Protein AF-A0A371ID29-F1 (afdb_monomer)

Mean predicted aligned error: 19.41 Å

pLDDT: mean 71.26, std 24.26, range [24.53, 97.5]

InterPro domains:
  IPR005162 Retrotransposon-derived protein PEG10, N-terminal capsid-like domain [PF03732] (1-45)
  IPR005162 Retrotransposon-der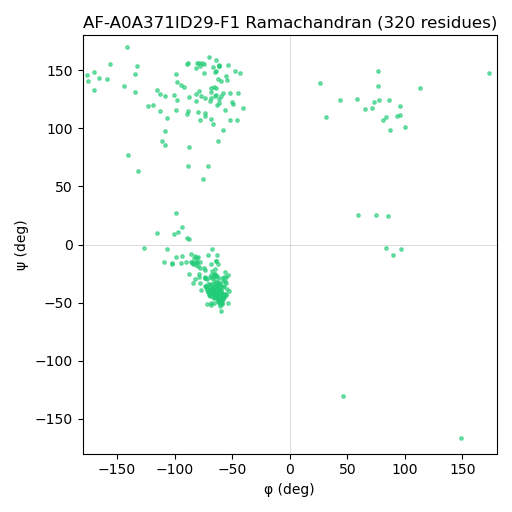ived protein PEG10, N-terminal capsid-like domain [PF03732] (196-287)

Solvent-accessible surface area (backbone atoms only — not comparable to full-atom values): 20451 Å² total; per-residue (Å²): 117,80,73,68,59,59,69,75,77,52,68,81,88,52,51,67,64,53,47,60,62,58,76,68,71,68,85,54,95,90,61,50,75,65,57,51,49,51,52,51,51,54,55,56,54,73,73,54,92,68,90,80,80,78,88,66,70,67,59,55,56,51,51,52,52,52,51,55,52,55,53,53,60,53,58,67,69,68,74,76,80,77,90,86,83,85,87,84,82,90,82,84,86,84,85,85,85,83,81,90,80,88,82,89,80,91,86,91,80,90,80,80,88,71,85,80,79,86,68,50,75,67,58,71,66,43,74,77,77,71,66,75,71,72,29,66,48,77,73,85,63,59,95,89,55,83,86,76,84,57,70,92,54,52,81,70,43,53,80,40,46,69,52,92,87,61,53,67,68,58,50,54,52,55,37,48,58,48,50,62,76,70,61,59,91,93,60,59,67,50,61,52,44,59,69,48,48,69,68,23,36,31,66,62,36,32,54,52,55,76,67,36,91,59,75,30,71,45,45,66,56,45,52,49,55,49,42,53,70,74,56,32,70,67,56,51,51,50,51,45,51,49,54,67,64,40,61,54,55,94,90,56,50,66,30,61,42,51,52,53,51,52,53,57,50,64,76,42,83,81,56,84,69,53,66,57,56,52,54,48,27,51,59,74,18,42,48,74,67,61,43,52,52,48,20,60,75,59,75,42,65,50,87,80,47,55,51,68,58,41,51,53,50,52,51,53,52,25,64,71,66,110

Nearest PDB structures (foldseek):
  6s7x-assembly1_B  TM=4.852E-01  e=3.471E-02  Drosophila melanogaster
  6taq-assembly1_A  TM=7.004E-01  e=1.349E-01  Drosophila melanogaster
  6tap-assembly1_C  TM=6.971E-01  e=4.760E-01  Drosophila melanogaster
  8gdv-assembly1_F  TM=4.010E-01  e=7.364E-01  Human immunodeficiency virus 1
  4u0b-assembly1_F  TM=3.887E-01  e=9.384E-01  Human immunodeficiency virus type 1 (NEW YORK-5 ISOLATE)

Radius of gyration: 32.18 Å; Cα contacts (8 Å, |Δi|>4): 182; chains: 1; bounding box: 88×74×73 Å

Foldseek 3Di:
DVVVPVVPPDDPVCCVVVCVVLVPDDDDVPDDPVNSVVVSVVVVVVVDPDDDDDDDVVVVVVVVVVVVVVVVVVVVVVPPDDDDDDDDDDDDDDDDDDDDDDDDDDDDDDDDDDPDPPQDPVNVVPPPPPQLPQQEDADDDDPVDDDDDDPVLLVQQAEDALDLPDQLVVNVVSRLVSLVVSDDPPDDSFNSCSVNVLSNYHHPLNVVNSPDNHHDHTSVVVSVVSCCRSVNVVNLVVLLVCLQQAAADVPRDLLNSLVVNVVSCVSCVPNPQDLLSSLVSSLVRYDPVVNVVLCVLVVHHLNVDDSVVSVVSSVVVSVVRD

Secondary structure (DSSP, 8-state):
-HHHHHTTTS-TTSHHHHHHHHTT-PPPTT--HHHHHHHHHHHHHHT--S------HHHHHHHHHHHHHHHHHHHHHSSS----------------------------------------HHHHHS-----PPPSBPPPPPPTT------HHHHTTS--B---TT--HHHHHHHHHHHHHHT--TT--HHHHHHHHHHHHB-HHHHHHHHT--S-B-SHHHHHHHHHHHHS-HHHHHHHHHHHHT--PPTT--HHHHHHHHHHHHHT-TT----HHHHHHHHHHHS-HHHHHHHHHHHTS-GGGS-HHHHHHHHHHHHHHT-

Organism: Mucuna pruriens (NCBI:txid157652)

Sequence (322 aa):
MKRMFLEKFFPAFRIATIKKEICGIRQHSGETLHEYWERFNKLCAISSTDPLYAFDPEIELTLRRLQKIRNATINTSSSIDSVIDSNQFYIDNFVSSSNIFASSSNIFAEPGQMENNDRTLKELATLDVVYQPWCIQYPQLEPAQTYELKSGLIHLLPKFHGLAREDPHKHLKEFHVVCSTMRPQGISEDYIKMKAFPFSLDGAAKDWLYLQPVLFNTWGDMKRTFLEKFFPASRTASIRKEICGIRQHTGETLHEYWERFNKLCATCPHHQISEQLLIQYFYEGLSLMDRSMIDAASGGALMDKTAAAARHLISNMASNTQ

Structure (mmCIF, N/CA/C/O backbone):
data_AF-A0A371ID29-F1
#
_entry.id   AF-A0A371ID29-F1
#
loop_
_atom_site.group_PDB
_atom_site.id
_atom_site.type_symbol
_atom_site.label_atom_id
_atom_site.label_alt_id
_atom_site.label_comp_id
_atom_site.label_asym_id
_atom_site.label_entity_id
_atom_site.label_seq_id
_atom_site.pdbx_PDB_ins_code
_atom_site.Cartn_x
_atom_site.Cartn_y
_atom_site.Cartn_z
_atom_site.occupancy
_atom_site.B_iso_or_equiv
_atom_site.auth_seq_id
_atom_site.auth_comp_id
_atom_site.auth_asym_id
_atom_site.auth_atom_id
_atom_site.pdbx_PDB_model_num
ATOM 1 N N . MET A 1 1 ? -19.791 2.665 -14.297 1.00 39.09 1 MET A N 1
ATOM 2 C CA . MET A 1 1 ? -20.457 2.629 -15.620 1.00 39.09 1 MET A CA 1
ATOM 3 C C . MET A 1 1 ? -19.481 2.613 -16.809 1.00 39.09 1 MET A C 1
ATOM 5 O O . MET A 1 1 ? -19.652 1.772 -17.674 1.00 39.09 1 MET A O 1
ATOM 9 N N . LYS A 1 2 ? -18.405 3.426 -16.836 1.00 38.88 2 LYS A N 1
ATOM 10 C CA . LYS A 1 2 ? -17.415 3.461 -17.948 1.00 38.88 2 LYS A CA 1
ATOM 11 C C . LYS A 1 2 ? -16.598 2.170 -18.196 1.00 38.88 2 LYS A C 1
ATOM 13 O O . LYS A 1 2 ? -16.176 1.944 -19.320 1.00 38.88 2 LYS A O 1
ATOM 18 N N . ARG A 1 3 ? -16.372 1.320 -17.182 1.00 38.88 3 ARG A N 1
ATOM 19 C CA . ARG A 1 3 ? -15.552 0.089 -17.312 1.00 38.88 3 ARG A CA 1
ATOM 20 C C . ARG A 1 3 ? -16.304 -1.069 -17.989 1.00 38.88 3 ARG A C 1
ATOM 22 O O . ARG A 1 3 ? -15.703 -1.814 -18.742 1.00 38.88 3 ARG A O 1
ATOM 29 N N . MET A 1 4 ? -17.621 -1.156 -17.781 1.00 43.03 4 MET A N 1
ATOM 30 C CA . MET A 1 4 ? -18.454 -2.254 -18.299 1.00 43.03 4 MET A CA 1
ATOM 31 C C . MET A 1 4 ? -18.827 -2.100 -19.781 1.00 43.03 4 MET A C 1
ATOM 33 O O . MET A 1 4 ? -19.223 -3.073 -20.409 1.00 43.03 4 MET A O 1
ATOM 37 N N . PHE A 1 5 ? -18.717 -0.893 -20.346 1.00 45.97 5 PHE A N 1
ATOM 38 C CA . PHE A 1 5 ? -19.135 -0.625 -21.727 1.00 45.97 5 PHE A CA 1
ATOM 39 C C . PHE A 1 5 ? -18.047 -0.982 -22.752 1.00 45.97 5 PHE A C 1
ATOM 41 O O . PHE A 1 5 ? -18.350 -1.438 -23.844 1.00 45.97 5 PHE A O 1
ATOM 48 N N . LEU A 1 6 ? -16.770 -0.829 -22.393 1.00 43.69 6 LEU A N 1
ATOM 49 C CA . LEU A 1 6 ? -15.653 -1.068 -23.316 1.00 43.69 6 LEU A CA 1
ATOM 50 C C . LEU A 1 6 ? -15.328 -2.557 -23.501 1.00 43.69 6 LEU A C 1
ATOM 52 O O . LEU A 1 6 ? -14.852 -2.947 -24.560 1.00 43.69 6 LEU A O 1
ATOM 56 N N . GLU A 1 7 ? -15.607 -3.390 -22.498 1.00 45.06 7 GLU A N 1
ATOM 57 C CA . GLU A 1 7 ? -15.327 -4.833 -22.549 1.00 45.06 7 GLU A CA 1
ATOM 58 C C . GLU A 1 7 ? -16.399 -5.627 -23.309 1.00 45.06 7 GLU A C 1
ATOM 60 O O . GLU A 1 7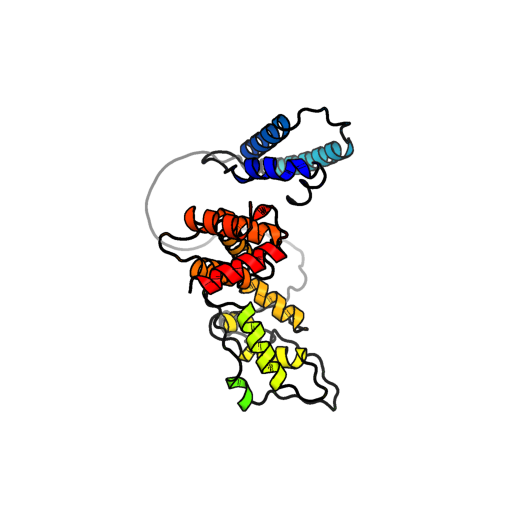 ? -16.140 -6.748 -23.732 1.00 45.06 7 GLU A O 1
ATOM 65 N N . LYS A 1 8 ? -17.591 -5.049 -23.523 1.00 45.78 8 LYS A N 1
ATOM 66 C CA . LYS A 1 8 ? -18.728 -5.751 -24.139 1.00 45.78 8 LYS A CA 1
ATOM 67 C C . LYS A 1 8 ? -18.784 -5.640 -25.671 1.00 45.78 8 LYS A C 1
ATOM 69 O O . LYS A 1 8 ? -19.508 -6.407 -26.291 1.00 45.78 8 LYS A O 1
ATOM 74 N N . PHE A 1 9 ? -18.036 -4.711 -26.276 1.00 45.16 9 PHE A N 1
ATOM 75 C CA . PHE A 1 9 ? -18.194 -4.349 -27.695 1.00 45.16 9 PHE A CA 1
ATOM 76 C C . PHE A 1 9 ? -16.913 -4.422 -28.548 1.00 45.16 9 PHE A C 1
ATOM 78 O O . PHE A 1 9 ? -16.998 -4.216 -29.755 1.00 45.16 9 PHE A O 1
ATOM 85 N N . PHE A 1 10 ? -15.740 -4.744 -27.981 1.00 44.12 10 PHE A N 1
ATOM 86 C CA . PHE A 1 10 ? -14.480 -4.794 -28.741 1.00 44.12 10 PHE A CA 1
ATOM 87 C C . PHE A 1 10 ? -13.650 -6.059 -28.440 1.00 44.12 10 PHE A C 1
ATOM 89 O O . PHE A 1 10 ? -13.402 -6.354 -27.270 1.00 44.12 10 PHE A O 1
ATOM 96 N N . PRO A 1 11 ? -13.160 -6.794 -29.460 1.00 42.88 11 PRO A N 1
ATOM 97 C CA . PRO A 1 11 ? -12.258 -7.931 -29.266 1.00 42.88 11 PRO A CA 1
ATOM 98 C C . PRO A 1 11 ? -10.918 -7.532 -28.622 1.00 42.88 11 PRO A C 1
ATOM 100 O O . PRO A 1 11 ? -10.326 -6.500 -28.955 1.00 42.88 11 PRO A O 1
ATOM 103 N N . ALA A 1 12 ? -10.406 -8.396 -27.737 1.00 47.66 12 ALA A N 1
ATOM 104 C CA . ALA A 1 12 ? -9.288 -8.137 -26.820 1.00 47.66 12 ALA A CA 1
ATOM 105 C C . ALA A 1 12 ? -7.989 -7.620 -27.473 1.00 47.66 12 ALA A C 1
ATOM 107 O O . ALA A 1 12 ? -7.230 -6.890 -26.836 1.00 47.66 12 ALA A O 1
ATOM 108 N N . PHE A 1 13 ? -7.744 -7.936 -28.747 1.00 40.62 13 PHE A N 1
ATOM 109 C CA . PHE A 1 13 ? -6.490 -7.607 -29.430 1.00 40.62 13 PHE A CA 1
ATOM 110 C C . PHE A 1 13 ? -6.377 -6.139 -29.888 1.00 40.62 13 PHE A C 1
ATOM 112 O O . PHE A 1 13 ? -5.277 -5.670 -30.161 1.00 40.62 13 PHE A O 1
ATOM 119 N N . ARG A 1 14 ? -7.478 -5.367 -29.929 1.00 44.34 14 ARG A N 1
ATOM 120 C CA . ARG A 1 14 ? -7.441 -3.932 -30.306 1.00 44.34 14 ARG A CA 1
ATOM 121 C C . ARG A 1 14 ? -7.628 -2.953 -29.147 1.00 44.34 14 ARG A C 1
ATOM 123 O O . ARG A 1 14 ? -7.475 -1.746 -29.326 1.00 44.34 14 ARG A O 1
ATOM 130 N N . ILE A 1 15 ? -7.880 -3.456 -27.939 1.00 49.53 15 ILE A N 1
ATOM 131 C CA . ILE A 1 15 ? -8.129 -2.626 -26.753 1.00 49.53 15 ILE A CA 1
ATOM 132 C C . ILE A 1 15 ? -6.881 -1.817 -26.354 1.00 49.53 15 ILE A C 1
ATOM 134 O O . ILE A 1 15 ? -7.021 -0.704 -25.855 1.00 49.53 15 ILE A O 1
ATOM 138 N N . ALA A 1 16 ? -5.667 -2.326 -26.588 1.00 48.22 16 ALA A N 1
ATOM 139 C CA . ALA A 1 16 ? -4.426 -1.637 -26.217 1.00 48.22 16 ALA A CA 1
ATOM 140 C C . ALA A 1 16 ? -4.160 -0.380 -27.069 1.00 48.22 16 ALA A C 1
ATOM 142 O O . ALA A 1 16 ? -3.842 0.678 -26.525 1.00 48.22 16 ALA A O 1
ATOM 143 N N . THR A 1 17 ? -4.364 -0.469 -28.387 1.00 44.84 17 THR A N 1
ATOM 144 C CA . THR A 1 17 ? -4.178 0.655 -29.320 1.00 44.84 17 THR A CA 1
ATOM 145 C C . THR A 1 17 ? -5.263 1.715 -29.128 1.00 44.84 17 THR A C 1
ATOM 147 O O . THR A 1 17 ? -4.953 2.895 -28.987 1.00 44.84 17 THR A O 1
ATOM 150 N N . ILE A 1 18 ? -6.522 1.285 -28.982 1.00 48.94 18 ILE A N 1
ATOM 151 C CA . ILE A 1 18 ? -7.666 2.179 -28.748 1.00 48.94 18 ILE A CA 1
ATOM 152 C C . ILE A 1 18 ? -7.561 2.865 -27.372 1.00 48.94 18 ILE A C 1
ATOM 154 O O . ILE A 1 18 ? -7.850 4.054 -27.248 1.00 48.94 18 ILE A O 1
ATOM 158 N N . LYS A 1 19 ? -7.068 2.176 -26.328 1.00 50.78 19 LYS A N 1
ATOM 159 C CA . LYS A 1 19 ? -6.810 2.796 -25.013 1.00 50.78 19 LYS A CA 1
ATOM 160 C C . LYS A 1 19 ? -5.730 3.874 -25.073 1.00 50.78 19 LYS A C 1
ATOM 162 O O . LYS A 1 19 ? -5.851 4.854 -24.344 1.00 50.78 19 LYS A O 1
ATOM 167 N N . LYS A 1 20 ? -4.700 3.723 -25.913 1.00 51.53 20 LYS A N 1
ATOM 168 C CA . LYS A 1 20 ? -3.623 4.716 -26.048 1.00 51.53 20 LYS A CA 1
ATOM 169 C C . LYS A 1 20 ? -4.119 6.014 -26.695 1.00 51.53 20 LYS A C 1
ATOM 171 O O . LYS A 1 20 ? -3.742 7.086 -26.232 1.00 51.53 20 LYS A O 1
ATOM 176 N N . GLU A 1 21 ? -5.007 5.926 -27.686 1.00 48.22 21 GLU A N 1
ATOM 177 C CA . GLU A 1 21 ? -5.612 7.102 -28.334 1.00 48.22 21 GLU A CA 1
ATOM 178 C C . GLU A 1 21 ? -6.711 7.752 -27.477 1.00 48.22 21 GLU A C 1
ATOM 180 O O . GLU A 1 21 ? -6.760 8.974 -27.350 1.00 48.22 21 GLU A O 1
ATOM 185 N N . ILE A 1 22 ? -7.539 6.954 -26.792 1.00 51.47 22 ILE A N 1
ATOM 186 C CA . ILE A 1 22 ? -8.620 7.458 -25.928 1.00 51.47 22 ILE A CA 1
ATOM 187 C C . ILE A 1 22 ? -8.094 8.080 -24.623 1.00 51.47 22 ILE A C 1
ATOM 189 O O . ILE A 1 22 ? -8.644 9.072 -24.143 1.00 51.47 22 ILE A O 1
ATOM 193 N N . CYS A 1 23 ? -7.023 7.539 -24.032 1.00 48.91 23 CYS A N 1
ATOM 194 C CA . CYS A 1 23 ? -6.493 8.023 -22.750 1.00 48.91 23 CYS A CA 1
ATOM 195 C C . CYS A 1 23 ? -5.805 9.404 -22.851 1.00 48.91 23 CYS A C 1
ATOM 197 O O . CYS A 1 23 ? -5.485 10.004 -21.821 1.00 48.91 23 CYS A O 1
ATOM 199 N N . GLY A 1 24 ? -5.590 9.918 -24.068 1.00 51.50 24 GLY A N 1
ATOM 200 C CA . GLY A 1 24 ? -5.012 11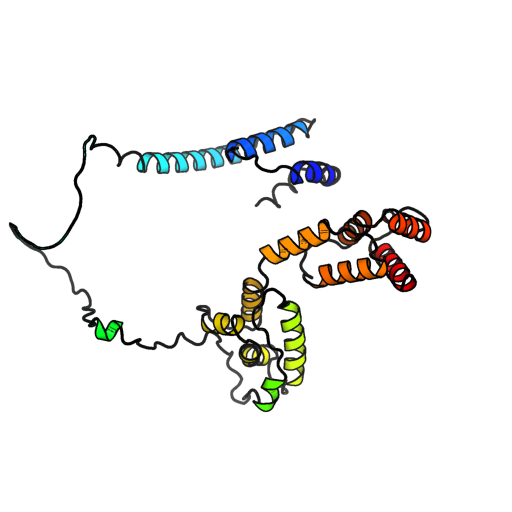.238 -24.332 1.00 51.50 24 GLY A CA 1
ATOM 201 C C . GLY A 1 24 ? -6.026 12.373 -24.515 1.00 51.50 24 GLY A C 1
ATOM 202 O O . GLY A 1 24 ? -5.622 13.536 -24.543 1.00 51.50 24 GLY A O 1
ATOM 203 N N . ILE A 1 25 ? -7.326 12.077 -24.624 1.00 55.50 25 ILE A N 1
ATOM 204 C CA . ILE A 1 25 ? -8.337 13.092 -24.940 1.00 55.50 25 ILE A CA 1
ATOM 205 C C . ILE A 1 25 ? -8.637 13.914 -23.681 1.00 55.50 25 ILE A C 1
ATOM 207 O O . ILE A 1 25 ? -9.271 13.445 -22.736 1.00 55.50 25 ILE A O 1
ATOM 211 N N . ARG A 1 26 ? -8.161 15.161 -23.662 1.00 57.34 26 ARG A N 1
ATOM 212 C CA . ARG A 1 26 ? -8.547 16.166 -22.665 1.00 57.34 26 ARG A CA 1
ATOM 213 C C . ARG A 1 26 ? -9.632 17.057 -23.253 1.00 57.34 26 ARG A C 1
ATOM 215 O O . ARG A 1 26 ? -9.544 17.445 -24.416 1.00 57.34 26 ARG A O 1
ATOM 222 N N . GLN A 1 27 ? -10.624 17.399 -22.437 1.00 49.69 27 GLN A N 1
ATOM 223 C CA . GLN A 1 27 ? -11.585 18.446 -22.771 1.00 49.69 27 GLN A CA 1
ATOM 224 C C . GLN A 1 27 ? -10.820 19.757 -22.988 1.00 49.69 27 GLN A C 1
ATOM 226 O O . GLN A 1 27 ? -9.991 20.132 -22.151 1.00 49.69 27 GLN A O 1
ATOM 231 N N . HIS A 1 28 ? -11.040 20.417 -24.123 1.00 67.75 28 HIS A N 1
ATOM 232 C CA . HIS A 1 28 ? -10.387 21.700 -24.388 1.00 67.75 28 HIS A CA 1
ATOM 233 C C . HIS A 1 28 ? -11.089 22.826 -23.620 1.00 67.75 28 HIS A C 1
ATOM 235 O O . HIS A 1 28 ? -12.276 22.731 -23.304 1.00 67.75 28 HIS A O 1
ATOM 241 N N . SER A 1 29 ? -10.364 23.902 -23.298 1.00 37.47 29 SER A N 1
ATOM 242 C CA . SER A 1 29 ? -10.966 25.051 -22.617 1.00 37.47 29 SER A CA 1
ATOM 243 C C . SER A 1 29 ? -12.030 25.688 -23.514 1.00 37.47 29 SER A C 1
ATOM 245 O O . SER A 1 29 ? -11.706 26.138 -24.611 1.00 37.47 29 SER A O 1
ATOM 247 N N . GLY A 1 30 ? -13.276 25.723 -23.042 1.00 55.97 30 GLY A N 1
ATOM 248 C CA . GLY A 1 30 ? -14.424 26.251 -23.786 1.00 55.97 30 GLY A CA 1
ATOM 249 C C . GLY A 1 30 ? -15.269 25.200 -24.515 1.00 55.97 30 GLY A C 1
ATOM 250 O O . GLY A 1 30 ? -16.304 25.557 -25.061 1.00 55.97 30 GLY A O 1
ATOM 251 N N . GLU A 1 31 ? -14.883 23.920 -24.500 1.00 67.81 31 GLU A N 1
ATOM 252 C CA . GLU A 1 31 ? -15.683 22.833 -25.082 1.00 67.81 31 GLU A CA 1
ATOM 253 C C . GLU A 1 31 ? -16.791 22.393 -24.115 1.00 67.81 31 GLU A C 1
ATOM 255 O O . GLU A 1 31 ? -16.529 22.092 -22.944 1.00 67.81 31 GLU A O 1
ATOM 260 N N . THR A 1 32 ? -18.033 22.310 -24.591 1.00 62.25 32 THR A N 1
ATOM 261 C CA . THR A 1 32 ? -19.146 21.790 -23.788 1.00 62.25 32 THR A CA 1
ATOM 262 C C . THR A 1 32 ? -19.062 20.266 -23.646 1.00 62.25 32 THR A C 1
ATOM 264 O O . THR A 1 32 ? -18.498 19.558 -24.480 1.00 62.25 32 THR A O 1
ATOM 267 N N . LEU A 1 33 ? -19.664 19.716 -22.586 1.00 49.00 33 LEU A N 1
ATOM 268 C CA . LEU A 1 33 ? -19.685 18.262 -22.350 1.00 49.00 33 LEU A CA 1
ATOM 269 C C . LEU A 1 33 ? -20.316 17.470 -23.506 1.00 49.00 33 LEU A C 1
ATOM 271 O O . LEU A 1 33 ? -19.923 16.332 -23.754 1.00 49.00 33 LEU A O 1
ATOM 275 N N . HIS A 1 34 ? -21.283 18.069 -24.203 1.00 55.41 34 HIS A N 1
ATOM 276 C CA . HIS A 1 34 ? -21.940 17.465 -25.357 1.00 55.41 34 HIS A CA 1
ATOM 277 C C . HIS A 1 34 ? -20.991 17.371 -26.561 1.00 55.41 34 HIS A C 1
ATOM 279 O O . HIS A 1 34 ? -20.891 16.318 -27.182 1.00 55.41 34 HIS A O 1
ATOM 285 N N . GLU A 1 35 ? -20.238 18.434 -26.847 1.00 56.66 35 GLU A N 1
ATOM 286 C CA . GLU A 1 35 ? -19.257 18.472 -27.941 1.00 56.66 35 GLU A CA 1
ATOM 287 C C . GLU A 1 35 ? -18.088 17.515 -27.696 1.00 56.66 35 GLU A C 1
ATOM 289 O O . GLU A 1 35 ? -17.693 16.776 -28.599 1.00 56.66 35 GLU A O 1
ATOM 294 N N . TYR A 1 36 ? -17.608 17.444 -26.450 1.00 62.19 36 TYR A N 1
ATOM 295 C CA . TYR A 1 36 ? -16.607 16.460 -26.041 1.00 62.19 36 TYR A CA 1
ATOM 296 C C . TYR A 1 36 ? -17.095 15.023 -26.286 1.00 62.19 36 TYR A C 1
ATOM 298 O O . TYR A 1 36 ? -16.348 14.178 -26.786 1.00 62.19 36 TYR A O 1
ATOM 306 N N . TRP A 1 37 ? -18.356 14.739 -25.947 1.00 59.75 37 TRP A N 1
ATOM 307 C CA . TRP A 1 37 ? -18.947 13.408 -26.090 1.00 59.75 37 TRP A CA 1
ATOM 308 C C . TRP A 1 37 ? -19.183 13.018 -27.555 1.00 59.75 37 TRP A C 1
ATOM 310 O O . TRP A 1 37 ? -18.865 11.897 -27.951 1.00 59.75 37 TRP A O 1
ATOM 320 N N . GLU A 1 38 ? -19.657 13.946 -28.383 1.00 66.19 38 GLU A N 1
ATOM 321 C CA . GLU A 1 38 ? -19.798 13.748 -29.831 1.00 66.19 38 GLU A CA 1
ATOM 322 C C . GLU A 1 38 ? -18.447 13.502 -30.510 1.00 66.19 38 GLU A C 1
ATOM 324 O O . GLU A 1 38 ? -18.288 12.567 -31.299 1.00 66.19 38 GLU A O 1
ATOM 329 N N . ARG A 1 39 ? -17.422 14.279 -30.145 1.00 71.50 39 ARG A N 1
ATOM 330 C CA . ARG A 1 39 ? -16.060 14.109 -30.665 1.00 71.50 39 ARG A CA 1
ATOM 331 C C . ARG A 1 39 ? -15.467 12.758 -30.276 1.00 71.50 39 ARG A C 1
ATOM 333 O O . ARG A 1 39 ? -14.855 12.090 -31.110 1.00 71.50 39 ARG A O 1
ATOM 340 N N . PHE A 1 40 ? -15.700 12.332 -29.039 1.00 64.69 40 PHE A N 1
ATOM 341 C CA . PHE A 1 40 ? -15.323 11.010 -28.559 1.00 64.69 40 PHE A CA 1
ATOM 342 C C . PHE A 1 40 ? -16.000 9.886 -29.367 1.00 64.69 40 PHE A C 1
ATOM 344 O O . PHE A 1 40 ? -15.317 8.969 -29.826 1.00 64.69 40 PHE A O 1
ATOM 351 N N . ASN A 1 41 ? -17.311 9.979 -29.615 1.00 61.88 41 ASN A N 1
ATOM 352 C CA . ASN A 1 41 ? -18.058 8.972 -30.382 1.00 61.88 41 ASN A CA 1
ATOM 353 C C . ASN A 1 41 ? -17.622 8.913 -31.849 1.00 61.88 41 ASN A C 1
ATOM 355 O O . ASN A 1 41 ? -17.470 7.829 -32.412 1.00 61.88 41 ASN A O 1
ATOM 359 N N . LYS A 1 42 ? -17.356 10.070 -32.462 1.00 65.69 42 LYS A N 1
ATOM 360 C CA . LYS A 1 42 ? -16.898 10.162 -33.851 1.00 65.69 42 LYS A CA 1
ATOM 361 C C . LYS A 1 42 ? -15.521 9.523 -34.048 1.00 65.69 42 LYS A C 1
ATOM 363 O O . LYS A 1 42 ? -15.309 8.824 -35.033 1.00 65.69 42 LYS A O 1
ATOM 368 N N . LEU A 1 43 ? -14.611 9.696 -33.087 1.00 59.34 43 LEU A N 1
ATOM 369 C CA . LEU A 1 43 ? -13.304 9.029 -33.087 1.00 59.34 43 LEU A CA 1
ATOM 370 C C . LEU A 1 43 ? -13.429 7.510 -32.906 1.00 59.34 43 LEU A C 1
ATOM 372 O O . LEU A 1 43 ? -12.739 6.754 -33.588 1.00 59.34 43 LEU A O 1
ATOM 376 N N . CYS A 1 44 ? -14.361 7.053 -32.064 1.00 56.53 44 CYS A N 1
ATOM 377 C CA . CYS A 1 44 ? -14.662 5.625 -31.934 1.00 56.53 44 CYS A CA 1
ATOM 378 C C . CYS A 1 44 ? -15.187 5.027 -33.253 1.00 56.53 44 CYS A C 1
ATOM 380 O O . CYS A 1 44 ? -14.748 3.944 -33.637 1.00 56.53 44 CYS A O 1
ATOM 382 N N . ALA A 1 45 ? -16.055 5.746 -33.975 1.00 53.94 45 ALA A N 1
ATOM 383 C CA . ALA A 1 45 ? -16.641 5.299 -35.242 1.00 53.94 45 ALA A CA 1
ATOM 384 C C . ALA A 1 45 ? -15.627 5.215 -36.402 1.00 53.94 45 ALA A C 1
ATOM 386 O O . ALA A 1 45 ? -15.715 4.312 -37.228 1.00 53.94 45 ALA A O 1
ATOM 387 N N . ILE A 1 46 ? -14.633 6.110 -36.452 1.00 52.00 46 ILE A N 1
ATOM 388 C CA . ILE A 1 46 ? -13.565 6.079 -37.473 1.00 52.00 46 ILE A CA 1
ATOM 389 C C . ILE A 1 46 ? -12.639 4.860 -37.280 1.00 52.00 46 ILE A C 1
ATOM 391 O O . ILE A 1 46 ? -12.060 4.363 -38.243 1.00 52.00 46 ILE A O 1
ATOM 395 N N . SER A 1 47 ? -12.525 4.338 -36.053 1.00 49.84 47 SER A N 1
ATOM 396 C CA . SER A 1 47 ? -11.669 3.183 -35.737 1.00 49.84 47 SER A CA 1
ATOM 397 C C . SER A 1 47 ? -12.270 1.815 -36.109 1.00 49.84 47 SER A C 1
ATOM 399 O O . SER A 1 47 ? -11.553 0.810 -36.081 1.00 49.84 47 SER A O 1
ATOM 401 N N . SER A 1 48 ? -13.560 1.759 -36.471 1.00 43.00 48 SER A N 1
ATOM 402 C CA . SER A 1 48 ? -14.261 0.530 -36.861 1.00 43.00 48 SER A CA 1
ATOM 403 C C . SER A 1 48 ? -14.621 0.532 -38.349 1.00 43.00 48 SER A C 1
ATOM 405 O O . SER A 1 48 ? -15.710 0.937 -38.747 1.00 43.00 48 SER A O 1
ATOM 407 N N . THR A 1 49 ? -13.724 0.038 -39.194 1.00 41.03 49 THR A N 1
ATOM 408 C CA . THR A 1 49 ? -14.091 -0.435 -40.535 1.00 41.03 49 THR A CA 1
ATOM 409 C C . THR A 1 49 ? -14.513 -1.902 -40.443 1.00 41.03 49 THR A C 1
ATOM 411 O O . THR A 1 49 ? -13.669 -2.778 -40.585 1.00 41.03 49 THR A O 1
ATOM 414 N N . ASP A 1 50 ? -15.778 -2.148 -40.090 1.00 35.25 50 ASP A N 1
ATOM 415 C CA . ASP A 1 50 ? -16.624 -3.237 -40.612 1.00 35.25 50 ASP A CA 1
ATOM 416 C C . ASP A 1 50 ? -18.052 -3.120 -40.032 1.00 35.25 50 ASP A C 1
ATOM 418 O O . ASP A 1 50 ? -18.222 -2.629 -38.910 1.00 35.25 50 ASP A O 1
ATOM 422 N N . PRO A 1 51 ? -19.099 -3.489 -40.798 1.00 41.84 51 PRO A N 1
ATOM 423 C CA . PRO A 1 51 ? -20.472 -3.076 -40.530 1.00 41.84 51 PRO A CA 1
ATOM 424 C C . PRO A 1 51 ? -21.052 -3.824 -39.324 1.00 41.84 51 PRO A C 1
ATOM 426 O O . PRO A 1 51 ? -21.276 -5.034 -39.363 1.00 41.84 51 PRO A O 1
ATOM 429 N N . LEU A 1 52 ? -21.308 -3.089 -38.238 1.00 36.66 52 LEU A N 1
ATOM 430 C CA . LEU A 1 52 ? -21.936 -3.630 -37.036 1.00 36.66 52 LEU A CA 1
ATOM 431 C C . LEU A 1 52 ? -23.403 -3.995 -37.311 1.00 36.66 52 LEU A C 1
ATOM 433 O O . LEU A 1 52 ? -24.198 -3.177 -37.773 1.00 36.66 52 LEU A O 1
ATOM 437 N N . TYR A 1 53 ? -23.737 -5.248 -37.008 1.00 37.00 53 TYR A N 1
ATOM 438 C CA . TYR A 1 53 ? -25.079 -5.817 -37.080 1.00 37.00 53 TYR A CA 1
ATOM 439 C C . TYR A 1 53 ? -26.086 -5.085 -36.169 1.00 37.00 53 TYR A C 1
ATOM 441 O O . TYR A 1 53 ? -25.772 -4.732 -35.036 1.00 37.00 53 TYR A O 1
ATOM 449 N N . ALA A 1 54 ? -27.296 -4.931 -36.723 1.00 35.31 54 ALA A N 1
ATOM 450 C CA . ALA A 1 54 ? -28.630 -4.695 -36.153 1.00 35.31 54 ALA A CA 1
ATOM 451 C C . ALA A 1 54 ? -28.778 -3.891 -34.840 1.00 35.31 54 ALA A C 1
ATOM 453 O O . ALA A 1 54 ? -28.544 -4.377 -33.738 1.00 35.31 54 ALA A O 1
ATOM 454 N N . PHE A 1 55 ? -29.320 -2.679 -35.005 1.00 44.56 55 PHE A N 1
ATOM 455 C CA . PHE A 1 55 ? -29.930 -1.823 -33.982 1.00 44.56 55 PHE A CA 1
ATOM 456 C C . PHE A 1 55 ? -30.887 -2.591 -33.047 1.00 44.56 55 PHE A C 1
ATOM 458 O O . PHE A 1 55 ? -31.803 -3.259 -33.524 1.00 44.56 55 PHE A O 1
ATOM 465 N N . ASP A 1 56 ? -30.722 -2.422 -31.730 1.00 44.19 56 ASP A N 1
ATOM 466 C CA . ASP A 1 56 ? -31.662 -2.887 -30.699 1.00 44.19 56 ASP A CA 1
ATOM 467 C C . ASP A 1 56 ? -32.728 -1.796 -30.418 1.00 44.19 56 ASP A C 1
ATOM 469 O O . ASP A 1 56 ? -32.387 -0.725 -29.896 1.00 44.19 56 ASP A O 1
ATOM 473 N N . PRO A 1 57 ? -34.014 -2.021 -30.759 1.00 46.88 57 PRO A N 1
ATOM 474 C CA . PRO A 1 57 ? -35.089 -1.041 -30.585 1.00 46.88 57 PRO A CA 1
ATOM 475 C C . PRO A 1 57 ? -35.393 -0.675 -29.122 1.00 46.88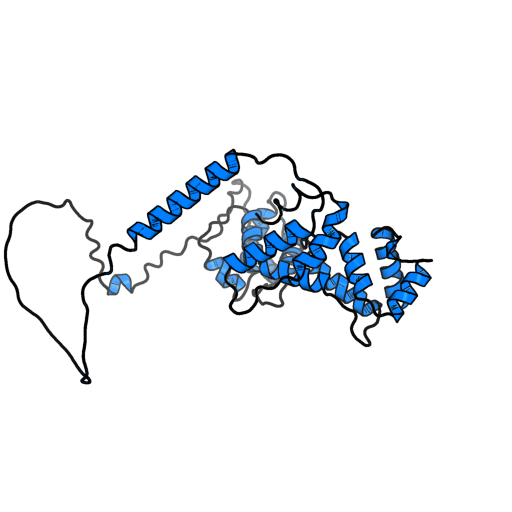 57 PRO A C 1
ATOM 477 O O . PRO A 1 57 ? -35.973 0.386 -28.867 1.00 46.88 57 PRO A O 1
ATOM 480 N N . GLU A 1 58 ? -35.021 -1.513 -28.146 1.00 41.94 58 GLU A N 1
ATOM 481 C CA . GLU A 1 58 ? -35.333 -1.257 -26.732 1.00 41.94 58 GLU A CA 1
ATOM 482 C C . GLU A 1 58 ? -34.495 -0.116 -26.139 1.00 41.94 58 GLU A C 1
ATOM 484 O O . GLU A 1 58 ? -34.961 0.634 -25.268 1.00 41.94 58 GLU A O 1
ATOM 489 N N . ILE A 1 59 ? -33.276 0.075 -26.651 1.00 55.69 59 ILE A N 1
ATOM 490 C CA . ILE A 1 59 ? -32.366 1.130 -26.193 1.00 55.69 59 ILE A CA 1
ATOM 491 C C . ILE A 1 59 ? -32.901 2.507 -26.612 1.00 55.69 59 ILE A C 1
ATOM 493 O O . ILE A 1 59 ? -32.934 3.428 -25.794 1.00 55.69 59 ILE A O 1
ATOM 497 N N . GLU A 1 60 ? -33.416 2.632 -27.838 1.00 48.47 60 GLU A N 1
ATOM 498 C CA . GLU A 1 60 ? -34.017 3.869 -28.361 1.00 48.47 60 GLU A CA 1
ATOM 499 C C . GLU A 1 60 ? -35.312 4.235 -27.617 1.00 48.47 60 GLU A C 1
ATOM 501 O O . GLU A 1 60 ? -35.523 5.392 -27.245 1.00 48.47 60 GLU A O 1
ATOM 506 N N . LEU A 1 61 ? -36.166 3.251 -27.310 1.00 48.47 61 LEU A N 1
ATOM 507 C CA . LEU A 1 61 ? -37.378 3.470 -26.510 1.00 48.47 61 LEU A CA 1
ATOM 508 C C . LEU A 1 61 ? -37.053 3.976 -25.100 1.00 48.47 61 LEU A C 1
ATOM 510 O O . LEU A 1 61 ? -37.736 4.864 -24.577 1.00 48.47 61 LEU A O 1
ATOM 514 N N . THR A 1 62 ? -35.992 3.446 -24.495 1.00 53.34 62 THR A N 1
ATOM 515 C CA . THR A 1 62 ? -35.530 3.868 -23.169 1.00 53.34 62 THR A CA 1
ATOM 516 C C . THR A 1 62 ? -34.963 5.288 -23.208 1.00 53.34 62 THR A C 1
ATOM 518 O O . THR A 1 62 ? -35.278 6.114 -22.348 1.00 53.34 62 THR A O 1
ATOM 521 N N . LEU A 1 63 ? -34.201 5.620 -24.251 1.00 47.50 63 LEU A N 1
ATOM 522 C CA . LEU A 1 63 ? -33.596 6.938 -24.429 1.00 47.50 63 LEU A CA 1
ATOM 523 C C . LEU A 1 63 ? -34.658 8.017 -24.702 1.00 47.50 63 LEU A C 1
ATOM 525 O O . LEU A 1 63 ? -34.620 9.088 -24.089 1.00 47.50 63 LEU A O 1
ATOM 529 N N . ARG A 1 64 ? -35.691 7.704 -25.497 1.00 49.25 64 ARG A N 1
ATOM 530 C CA . ARG A 1 64 ? -36.843 8.600 -25.699 1.00 49.25 64 ARG A CA 1
ATOM 531 C C . ARG A 1 64 ? -37.647 8.834 -24.427 1.00 49.25 64 ARG A C 1
ATOM 533 O O . ARG A 1 64 ? -38.081 9.962 -24.192 1.00 49.25 64 ARG A O 1
ATOM 540 N N . ARG A 1 65 ? -37.831 7.813 -23.580 1.00 52.94 65 ARG A N 1
ATOM 541 C CA . ARG A 1 65 ? -38.492 7.977 -22.270 1.00 52.94 65 ARG A CA 1
ATOM 542 C C . ARG A 1 65 ? -37.712 8.944 -21.377 1.00 52.94 65 ARG A C 1
ATOM 544 O O . ARG A 1 65 ? -38.312 9.847 -20.798 1.00 52.94 65 ARG A O 1
ATOM 551 N N . LEU A 1 66 ? -36.386 8.818 -21.336 1.00 52.53 66 LEU A N 1
ATOM 552 C CA . LEU A 1 66 ? -35.518 9.696 -20.544 1.00 52.53 66 LEU A CA 1
ATOM 553 C C . LEU A 1 66 ? -35.497 11.142 -21.068 1.00 52.53 66 LEU A C 1
ATOM 555 O O . LEU A 1 66 ? -35.542 12.083 -20.275 1.00 52.53 66 LEU A O 1
ATOM 559 N N . GLN A 1 67 ? -35.508 11.341 -22.388 1.00 50.97 67 GLN A N 1
ATOM 560 C CA . GLN A 1 67 ? -35.597 12.678 -22.989 1.00 50.97 67 GLN A CA 1
ATOM 561 C C . GLN A 1 67 ? -36.948 13.355 -22.712 1.00 50.97 67 GLN A C 1
ATOM 563 O O . GLN A 1 67 ? -36.990 14.555 -22.439 1.00 50.97 67 GLN A O 1
ATOM 568 N N . LYS A 1 68 ? -38.049 12.591 -22.714 1.00 54.78 68 LYS A N 1
ATOM 569 C CA . LYS A 1 68 ? -39.390 13.115 -22.407 1.00 54.78 68 LYS A CA 1
ATOM 570 C C . LYS A 1 68 ? -39.505 13.590 -20.955 1.00 54.78 68 LYS A C 1
ATOM 572 O O . LYS A 1 68 ? -40.085 14.643 -20.712 1.00 54.78 68 LYS A O 1
ATOM 577 N N . ILE A 1 69 ? -38.903 12.855 -20.015 1.00 52.28 69 ILE A N 1
ATOM 578 C CA . ILE A 1 69 ? -38.839 13.238 -18.594 1.00 52.28 69 ILE A CA 1
ATOM 579 C C . ILE A 1 69 ? -38.021 14.524 -18.426 1.00 52.28 69 ILE A C 1
ATOM 581 O O . ILE A 1 69 ? -38.475 15.455 -17.767 1.00 52.28 69 ILE A O 1
ATOM 585 N N . ARG A 1 70 ? -36.859 14.622 -19.087 1.00 49.88 70 ARG A N 1
ATOM 586 C CA . ARG A 1 70 ? -35.994 15.809 -19.007 1.00 49.88 70 ARG A CA 1
ATOM 587 C C . ARG A 1 70 ? -36.678 17.076 -19.527 1.00 49.88 70 ARG A C 1
ATOM 589 O O . ARG A 1 70 ? -36.562 18.127 -18.908 1.00 49.88 70 ARG A O 1
ATOM 596 N N . ASN A 1 71 ? -37.403 16.978 -20.640 1.00 51.62 71 ASN A N 1
ATOM 597 C CA . ASN A 1 71 ? -38.077 18.133 -21.236 1.00 51.62 71 ASN A CA 1
ATOM 598 C C . ASN A 1 71 ? -39.311 18.569 -20.425 1.00 51.62 71 ASN A C 1
ATOM 600 O O . ASN A 1 71 ? -39.619 19.756 -20.384 1.00 51.62 71 ASN A O 1
ATOM 604 N N . ALA A 1 72 ? -39.977 17.641 -19.727 1.00 52.00 72 ALA A N 1
ATOM 605 C CA . ALA A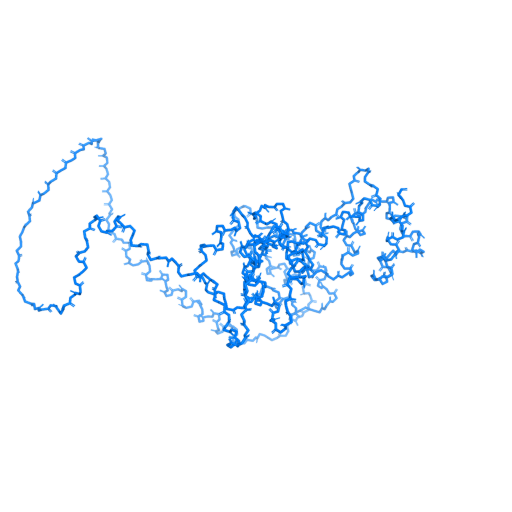 1 72 ? -41.062 17.980 -18.808 1.00 52.00 72 ALA A CA 1
ATOM 606 C C . ALA A 1 72 ? -40.557 18.782 -17.597 1.00 52.00 72 ALA A C 1
ATOM 608 O O . ALA A 1 72 ? -41.185 19.767 -17.234 1.00 52.00 72 ALA A O 1
ATOM 609 N N . THR A 1 73 ? -39.401 18.428 -17.021 1.00 47.78 73 THR A N 1
ATOM 610 C CA . THR A 1 73 ? -38.806 19.160 -15.885 1.00 47.78 73 THR A CA 1
ATOM 611 C C . THR A 1 73 ? -38.345 20.573 -16.261 1.00 47.78 73 THR A C 1
ATOM 613 O O . THR A 1 73 ? -38.452 21.483 -15.445 1.00 47.78 73 THR A O 1
ATOM 616 N N . ILE A 1 74 ? -37.869 20.774 -17.495 1.00 46.00 74 ILE A N 1
ATOM 617 C CA . ILE A 1 74 ? -37.400 22.083 -17.984 1.00 46.00 74 ILE A CA 1
ATOM 618 C C . ILE A 1 74 ? -38.578 23.040 -18.247 1.00 46.00 74 ILE A C 1
ATOM 620 O O . ILE A 1 74 ? -38.480 24.229 -17.941 1.00 46.00 74 ILE A O 1
ATOM 624 N N . ASN A 1 75 ? -39.715 22.526 -18.726 1.00 40.97 75 ASN A N 1
ATOM 625 C CA . ASN A 1 75 ? -40.900 23.344 -19.009 1.00 40.97 75 ASN A CA 1
ATOM 626 C C . ASN A 1 75 ? -41.639 23.814 -17.742 1.00 40.97 75 ASN A C 1
ATOM 628 O O . ASN A 1 75 ? -42.344 24.819 -17.792 1.00 40.97 75 ASN A O 1
ATOM 632 N N . THR A 1 76 ? -41.473 23.137 -16.599 1.00 39.25 76 THR A N 1
ATOM 633 C CA . THR A 1 76 ? -42.052 23.582 -15.317 1.00 39.25 76 THR A CA 1
ATOM 634 C C . THR A 1 76 ? -41.246 24.714 -14.673 1.00 39.25 76 THR A C 1
ATOM 636 O O . THR A 1 76 ? -41.803 25.507 -13.921 1.00 39.25 76 THR A O 1
ATOM 639 N N . SER A 1 77 ? -39.947 24.825 -14.981 1.00 41.81 77 SER A N 1
ATOM 640 C CA . SER A 1 77 ? -39.078 25.901 -14.475 1.00 41.81 77 SER A CA 1
ATOM 641 C C . SER A 1 77 ? -39.116 27.188 -15.304 1.00 41.81 77 SER A C 1
ATOM 643 O O . SER A 1 77 ? -38.684 28.224 -14.818 1.00 41.81 77 SER A O 1
ATOM 645 N N . SER A 1 78 ? -39.643 27.159 -16.532 1.00 37.91 78 SER A N 1
ATOM 646 C CA . SER A 1 78 ? -39.688 28.328 -17.424 1.00 37.91 78 SER A CA 1
ATOM 647 C C . SER A 1 78 ? -41.020 29.091 -17.397 1.00 37.91 78 SER A C 1
ATOM 649 O O . SER A 1 78 ? -41.248 29.928 -18.262 1.00 37.91 78 SER A O 1
ATOM 651 N N . SER A 1 79 ? -41.916 28.789 -16.448 1.00 36.59 79 SER A N 1
ATOM 652 C CA . SER A 1 79 ? -43.250 29.409 -16.357 1.00 36.59 79 SER A CA 1
ATOM 653 C C . SER A 1 79 ? -43.470 30.262 -15.098 1.00 36.59 79 SER A C 1
ATOM 655 O O . SER A 1 79 ? -44.603 30.668 -14.851 1.00 36.59 79 SER A O 1
ATOM 657 N N . ILE A 1 80 ? -42.420 30.537 -14.309 1.00 36.09 80 ILE A N 1
ATOM 658 C CA . ILE A 1 80 ? -42.492 31.415 -13.120 1.00 36.09 80 ILE A CA 1
ATOM 659 C C . ILE A 1 80 ? -41.765 32.758 -13.324 1.00 36.09 80 ILE A C 1
ATOM 661 O O . ILE A 1 80 ? -42.080 33.714 -12.628 1.00 36.09 80 ILE A O 1
ATOM 665 N N . ASP A 1 81 ? -40.910 32.902 -14.340 1.00 33.38 81 ASP A N 1
ATOM 666 C CA . ASP A 1 81 ? -40.195 34.160 -14.591 1.00 33.38 81 ASP A CA 1
ATOM 667 C C . ASP A 1 81 ? -40.726 34.888 -15.831 1.00 33.38 81 ASP A C 1
ATOM 669 O O . ASP A 1 81 ? -40.192 34.765 -16.931 1.00 33.38 81 ASP A O 1
ATOM 673 N N . SER A 1 82 ? -41.779 35.687 -15.655 1.00 30.19 82 SER A N 1
ATOM 674 C CA . SER A 1 82 ? -41.943 36.922 -16.431 1.00 30.19 82 SER A CA 1
ATOM 675 C C . SER A 1 82 ? -42.886 37.883 -15.704 1.00 30.19 82 SER A C 1
ATOM 677 O O . SER A 1 82 ? -43.886 37.440 -15.147 1.00 30.19 82 SER A O 1
ATOM 679 N N . VAL A 1 83 ? -42.575 39.185 -15.781 1.00 27.56 83 VAL A N 1
ATOM 680 C CA . VAL A 1 83 ? -43.202 40.346 -15.104 1.00 27.56 83 VAL A CA 1
ATOM 681 C C . VAL A 1 83 ? -42.576 40.575 -13.712 1.00 27.56 83 VAL A C 1
ATOM 683 O O . VAL A 1 83 ? -42.882 39.867 -12.768 1.00 27.56 83 VAL A O 1
ATOM 686 N N . ILE A 1 84 ? -41.623 41.493 -13.508 1.00 29.72 84 ILE A N 1
ATOM 687 C CA . ILE A 1 84 ? -41.691 42.942 -13.765 1.00 29.72 84 ILE A CA 1
ATOM 688 C C . ILE A 1 84 ? -40.341 43.486 -14.264 1.00 29.72 84 ILE A C 1
ATOM 690 O O . ILE A 1 84 ? -39.274 43.177 -13.738 1.00 29.72 84 ILE A O 1
ATOM 694 N N . ASP A 1 85 ? -40.459 44.324 -15.286 1.00 25.28 85 ASP A N 1
ATOM 695 C CA . ASP A 1 85 ? -39.433 45.064 -16.004 1.00 25.28 85 ASP A CA 1
ATOM 696 C C . ASP A 1 85 ? -39.181 46.446 -15.358 1.00 25.28 85 ASP A C 1
ATOM 698 O O . ASP A 1 85 ? -40.084 47.051 -14.781 1.00 25.28 85 ASP A O 1
ATOM 702 N N . SER A 1 86 ? -37.967 46.954 -15.586 1.00 28.72 86 SER A N 1
ATOM 703 C CA . SER A 1 86 ? -37.604 48.369 -15.733 1.00 28.72 86 SER A CA 1
ATOM 704 C C . SER A 1 86 ? -37.391 49.290 -14.512 1.00 28.72 86 SER A C 1
ATOM 706 O O . SER A 1 86 ? -38.305 49.880 -13.950 1.00 28.72 86 SER A O 1
ATOM 708 N N . ASN A 1 87 ? -36.095 49.580 -14.329 1.00 27.88 87 ASN A N 1
ATOM 709 C CA . ASN A 1 87 ? -35.470 50.914 -14.382 1.00 27.88 87 ASN A CA 1
ATOM 710 C C . ASN A 1 87 ? -35.405 51.843 -13.144 1.00 27.88 87 ASN A C 1
ATOM 712 O O . ASN A 1 87 ? -36.390 52.370 -12.646 1.00 27.88 87 ASN A O 1
ATOM 716 N N . GLN A 1 88 ? -34.140 52.208 -12.881 1.00 29.64 88 GLN A N 1
ATOM 717 C CA . GLN A 1 88 ? -33.605 53.554 -12.613 1.00 29.64 88 GLN A CA 1
ATOM 718 C C . GLN A 1 88 ? -33.325 54.008 -11.156 1.00 29.64 88 GLN A C 1
ATOM 720 O O . GLN A 1 88 ? -34.179 54.538 -10.462 1.00 29.64 88 GLN A O 1
ATOM 725 N N . PHE A 1 89 ? -32.025 53.935 -10.827 1.00 25.44 89 PHE A N 1
ATOM 726 C CA . PHE A 1 89 ? -31.155 54.956 -10.202 1.00 25.44 89 PHE A CA 1
ATOM 727 C C . PHE A 1 89 ? -31.299 55.369 -8.711 1.00 25.44 89 PHE A C 1
ATOM 729 O O . PHE A 1 89 ? -32.255 56.015 -8.315 1.00 25.44 89 PHE A O 1
ATOM 736 N N . TYR A 1 90 ? -30.199 55.096 -7.979 1.00 25.69 90 TYR A N 1
ATOM 737 C CA . TYR A 1 90 ? -29.496 55.866 -6.925 1.00 25.69 90 TYR A CA 1
ATOM 738 C C . TYR A 1 90 ? -30.305 56.583 -5.824 1.00 25.69 90 TYR A C 1
ATOM 740 O O . TYR A 1 90 ? -31.049 57.510 -6.103 1.00 25.69 90 TYR A O 1
ATOM 748 N N . ILE A 1 91 ? -30.017 56.279 -4.550 1.00 27.56 91 ILE A N 1
ATOM 749 C CA . ILE A 1 91 ? -29.135 57.069 -3.659 1.00 27.56 91 ILE A CA 1
ATOM 750 C C . ILE A 1 91 ? -28.862 56.274 -2.364 1.00 27.56 91 ILE A C 1
ATOM 752 O O . ILE A 1 91 ? -29.664 55.459 -1.916 1.00 27.56 91 ILE A O 1
ATOM 756 N N . ASP A 1 92 ? -27.668 56.518 -1.834 1.00 24.53 92 ASP A N 1
ATOM 757 C CA . ASP A 1 92 ? -27.007 55.988 -0.648 1.00 24.53 92 ASP A CA 1
ATOM 758 C C . ASP A 1 92 ? -27.798 55.925 0.678 1.00 24.53 92 ASP A C 1
ATOM 760 O O . ASP A 1 92 ? -28.570 56.808 1.032 1.00 24.53 92 ASP A O 1
ATOM 764 N N . ASN A 1 93 ? -27.403 54.907 1.452 1.00 27.64 93 ASN A N 1
ATOM 765 C CA . ASN A 1 93 ? -27.125 54.874 2.893 1.00 27.64 93 ASN A CA 1
ATOM 766 C C . ASN A 1 93 ? -28.178 55.262 3.959 1.00 27.64 93 ASN A C 1
ATOM 768 O O . ASN A 1 93 ? -28.542 56.413 4.159 1.00 27.64 93 ASN A O 1
ATOM 772 N N . PHE A 1 94 ? -28.340 54.269 4.845 1.00 25.03 94 PHE A N 1
ATOM 773 C CA . PHE A 1 94 ? -28.368 54.342 6.315 1.00 25.03 94 PHE A CA 1
ATOM 774 C C . PHE A 1 94 ? -29.722 54.426 7.055 1.00 25.03 94 PHE A C 1
ATOM 776 O O . PHE A 1 94 ? -30.357 55.464 7.158 1.00 25.03 94 PHE A O 1
ATOM 783 N N . VAL A 1 95 ? -29.988 53.306 7.748 1.00 25.84 95 VAL A N 1
ATOM 784 C CA . VAL A 1 95 ? -30.471 53.181 9.139 1.00 25.84 95 VAL A CA 1
ATOM 785 C C . VAL A 1 95 ? -31.975 53.288 9.442 1.00 25.84 95 VAL A C 1
ATOM 787 O O . VAL A 1 95 ? -32.575 54.349 9.510 1.00 25.84 95 VAL A O 1
ATOM 790 N N . SER A 1 96 ? -32.476 52.101 9.804 1.00 26.00 96 SER A N 1
ATOM 791 C CA . SER A 1 96 ? -33.301 51.775 10.971 1.00 26.00 96 SER A CA 1
ATOM 792 C C . SER A 1 96 ? -34.771 52.191 11.044 1.00 26.00 96 SER A C 1
ATOM 794 O O . SER A 1 96 ? -35.128 53.348 11.217 1.00 26.00 96 SER A O 1
ATOM 796 N N . SER A 1 97 ? -35.552 51.120 11.216 1.00 26.30 97 SER A N 1
ATOM 797 C CA . SER A 1 97 ? -36.554 50.939 12.270 1.00 26.30 97 SER A CA 1
ATOM 798 C C . SER A 1 97 ? -38.015 51.269 11.962 1.00 26.30 97 SER A C 1
ATOM 800 O O . SER A 1 97 ? -38.420 52.416 11.832 1.00 26.30 97 SER A O 1
ATOM 802 N N . SER A 1 98 ? -38.795 50.190 12.097 1.00 25.48 98 SER A N 1
ATOM 803 C CA . SER A 1 98 ? -40.080 50.125 12.800 1.00 25.48 98 SER A CA 1
ATOM 804 C C . SER A 1 98 ? -41.368 50.350 12.000 1.00 25.48 98 SER A C 1
ATOM 806 O O . SER A 1 98 ? -41.766 51.471 11.727 1.00 25.48 98 SER A O 1
ATOM 808 N N . ASN A 1 99 ? -42.095 49.229 11.883 1.00 27.11 99 ASN A N 1
ATOM 809 C CA . ASN A 1 99 ? -43.472 49.040 12.359 1.00 27.11 99 ASN A CA 1
ATOM 810 C C . ASN A 1 99 ? -44.673 49.630 11.587 1.00 27.11 99 ASN A C 1
ATOM 812 O O . ASN A 1 99 ? -44.749 50.830 11.371 1.00 27.11 99 ASN A O 1
ATOM 816 N N . ILE A 1 100 ? -45.707 48.761 11.480 1.00 28.59 100 ILE A N 1
ATOM 817 C CA . ILE A 1 100 ? -47.154 49.061 11.664 1.00 28.59 100 ILE A CA 1
ATOM 818 C C . ILE A 1 100 ? -47.788 49.769 10.438 1.00 28.59 100 ILE A C 1
ATOM 820 O O . ILE A 1 100 ? -47.282 50.770 9.967 1.00 28.59 100 ILE A 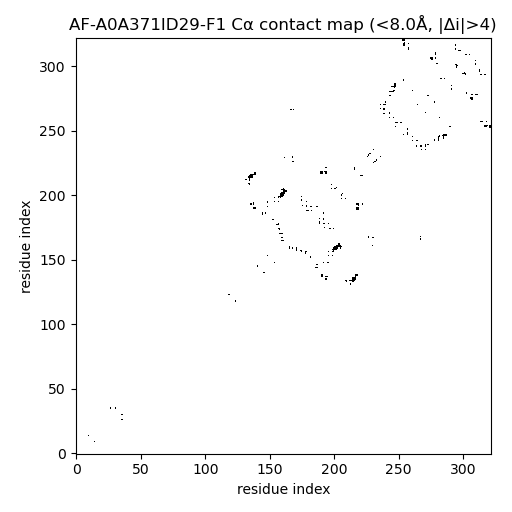O 1
ATOM 824 N N . PHE A 1 101 ? -48.862 49.306 9.785 1.00 25.67 101 PHE A N 1
ATOM 825 C CA . PHE A 1 101 ? -50.186 48.862 10.251 1.00 25.67 101 PHE A CA 1
ATOM 826 C C . PHE A 1 101 ? -50.910 48.209 9.041 1.00 25.67 101 PHE A C 1
ATOM 828 O O . PHE A 1 101 ? -50.758 48.702 7.929 1.00 25.67 101 PHE A O 1
ATOM 835 N N . ALA A 1 102 ? -51.530 47.028 9.158 1.00 28.19 102 ALA A N 1
ATOM 836 C CA . ALA A 1 102 ? -52.947 46.798 9.518 1.00 28.19 102 ALA A CA 1
ATOM 837 C C . ALA A 1 102 ? -53.938 47.084 8.358 1.00 28.19 102 ALA A C 1
ATOM 839 O O . ALA A 1 102 ? -53.653 47.886 7.485 1.00 28.19 102 ALA A O 1
ATOM 840 N N . SER A 1 103 ? -55.099 46.452 8.199 1.00 26.25 103 SER A N 1
ATOM 841 C CA . SER A 1 103 ? -55.958 45.626 9.053 1.00 26.25 103 SER A CA 1
ATOM 842 C C . SER A 1 103 ? -56.804 44.727 8.124 1.00 26.25 103 SER A C 1
ATOM 844 O O . SER A 1 103 ? -57.035 45.080 6.969 1.00 26.25 103 SER A O 1
ATOM 846 N N . SER A 1 104 ? -57.298 43.572 8.582 1.00 26.53 104 SER A N 1
ATOM 847 C CA . SER A 1 104 ? -58.720 43.261 8.922 1.00 26.53 104 SER A CA 1
ATOM 848 C C . SER A 1 104 ? -59.273 42.210 7.933 1.00 26.53 104 SER A C 1
ATOM 850 O O . SER A 1 104 ? -59.038 42.361 6.746 1.00 26.53 104 SER A O 1
ATOM 852 N N . SER A 1 105 ? -59.996 41.129 8.256 1.00 27.97 105 SER A N 1
ATOM 853 C CA . SER A 1 105 ? -60.595 40.595 9.489 1.00 27.97 105 SER A CA 1
ATOM 854 C C . SER A 1 105 ? -61.003 39.113 9.275 1.00 27.97 105 SER A C 1
ATOM 856 O O . SER A 1 105 ? -61.474 38.785 8.193 1.00 27.97 105 SER A O 1
ATOM 858 N N . ASN A 1 106 ? -60.833 38.282 10.319 1.00 28.30 106 ASN A N 1
ATOM 859 C CA . ASN A 1 106 ? -61.615 37.135 10.868 1.00 28.30 106 ASN A CA 1
ATOM 860 C C . ASN A 1 106 ? -62.550 36.288 9.937 1.00 28.30 106 ASN A C 1
ATOM 862 O O . ASN A 1 106 ? -63.317 36.854 9.173 1.00 28.30 106 ASN A O 1
ATOM 866 N N . ILE A 1 107 ? -62.656 34.941 10.003 1.00 27.20 107 ILE A N 1
ATOM 867 C CA . ILE A 1 107 ? -63.183 34.089 11.106 1.00 27.20 107 ILE A CA 1
ATOM 868 C C . ILE A 1 107 ? -63.004 32.563 10.788 1.00 27.20 107 ILE A C 1
ATOM 870 O O . ILE A 1 107 ? -63.295 32.142 9.674 1.00 27.20 107 ILE A O 1
ATOM 874 N N . PHE A 1 108 ? -62.643 31.775 11.826 1.00 26.16 108 PHE A N 1
ATOM 875 C CA . PHE A 1 108 ? -62.821 30.317 12.115 1.00 26.16 108 PHE A CA 1
ATOM 876 C C . PHE A 1 108 ? -62.157 29.190 11.284 1.00 26.16 108 PHE A C 1
ATOM 878 O O . PHE A 1 108 ? -62.577 28.899 10.171 1.00 26.16 108 PHE A O 1
ATOM 885 N N . ALA A 1 109 ? -61.278 28.401 11.927 1.00 25.33 109 ALA A N 1
ATOM 886 C CA . ALA A 1 109 ? -61.558 27.066 12.512 1.00 25.33 109 ALA A CA 1
ATOM 887 C C . ALA A 1 109 ? -60.241 26.412 13.019 1.00 25.33 109 ALA A C 1
ATOM 889 O O . ALA A 1 109 ? -59.178 26.683 12.471 1.00 25.33 109 ALA A O 1
ATOM 890 N N . GLU A 1 110 ? -60.313 25.612 14.092 1.00 35.25 110 GLU A N 1
ATOM 891 C CA . GLU A 1 110 ? -59.197 25.027 14.875 1.00 35.25 110 GLU A CA 1
ATOM 892 C C . GLU A 1 110 ? -58.002 24.441 14.092 1.00 35.25 110 GLU A C 1
ATOM 894 O O . GLU A 1 110 ? -58.195 23.731 13.103 1.00 35.25 110 GLU A O 1
ATOM 899 N N . PRO A 1 111 ? -56.784 24.534 14.664 1.00 31.97 111 PRO A N 1
ATOM 900 C CA . PRO A 1 111 ? -55.760 23.515 14.495 1.00 31.97 111 PRO A CA 1
ATOM 901 C C . PRO A 1 111 ? -55.426 22.815 15.821 1.00 31.97 111 PRO A C 1
ATOM 903 O O . PRO A 1 111 ? -55.200 23.444 16.856 1.00 31.97 111 PRO A O 1
ATOM 906 N N . GLY A 1 112 ? -55.376 21.484 15.743 1.00 32.84 112 GLY A N 1
ATOM 907 C CA . GLY A 1 112 ? -54.950 20.591 16.809 1.00 32.84 112 GLY A CA 1
ATOM 908 C C . GLY A 1 112 ? -53.572 20.937 17.373 1.00 32.84 112 GLY A C 1
ATOM 909 O O . GLY A 1 112 ? -52.727 21.545 16.718 1.00 32.84 112 GLY A O 1
ATOM 910 N N . GLN A 1 113 ? -53.393 20.529 18.625 1.00 33.50 113 GLN A N 1
ATOM 911 C CA . GLN A 1 113 ? -52.243 20.789 19.481 1.00 33.50 113 GLN A CA 1
ATOM 912 C C . GLN A 1 113 ? -50.904 20.559 18.758 1.00 33.50 113 GLN A C 1
ATOM 914 O O . GLN A 1 113 ? -50.495 19.425 18.520 1.00 33.50 113 GLN A O 1
ATOM 919 N N . MET A 1 114 ? -50.209 21.653 18.437 1.00 32.69 114 MET A N 1
ATOM 920 C CA . MET A 1 114 ? -48.764 21.635 18.222 1.00 32.69 114 MET A CA 1
ATOM 921 C C . MET A 1 114 ? -48.113 21.483 19.597 1.00 32.69 114 MET A C 1
ATOM 923 O O . MET A 1 114 ? -48.417 22.251 20.509 1.00 32.69 114 MET A O 1
ATOM 927 N N . GLU A 1 115 ? -47.241 20.489 19.763 1.00 36.97 115 GLU A N 1
ATOM 928 C CA . GLU A 1 115 ? -46.395 20.388 20.951 1.00 36.97 115 GLU A CA 1
ATOM 929 C C . GLU A 1 115 ? -45.588 21.684 21.106 1.00 36.97 115 GLU A C 1
ATOM 931 O O . GLU A 1 115 ? -44.770 22.047 20.255 1.00 36.97 115 GLU A O 1
ATOM 936 N N . ASN A 1 116 ? -45.865 22.391 22.199 1.00 42.50 116 ASN A N 1
ATOM 937 C CA . ASN A 1 116 ? -45.188 23.615 22.593 1.00 42.50 116 ASN A CA 1
ATOM 938 C C . ASN A 1 116 ? -43.732 23.286 22.951 1.00 42.50 116 ASN A C 1
ATOM 940 O O . ASN A 1 116 ? -43.444 22.766 24.027 1.00 42.50 116 ASN A O 1
ATOM 944 N N . ASN A 1 117 ? -42.797 23.601 22.056 1.00 59.38 117 ASN A N 1
ATOM 945 C CA . ASN A 1 117 ? -41.375 23.664 22.384 1.00 59.38 117 ASN A CA 1
ATOM 946 C C . ASN A 1 117 ? -41.037 25.074 22.890 1.00 59.38 117 ASN A C 1
ATOM 948 O O . ASN A 1 117 ? -40.303 25.818 22.242 1.00 59.38 117 ASN A O 1
ATOM 952 N N . ASP A 1 118 ? -41.560 25.428 24.064 1.00 55.59 118 ASP A N 1
ATOM 953 C CA . ASP A 1 118 ? -41.236 26.6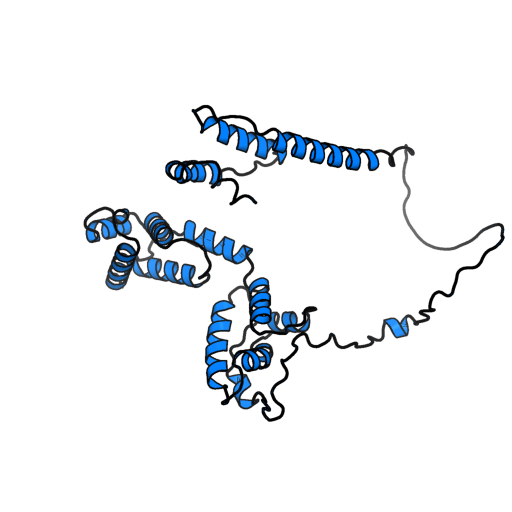73 24.774 1.00 55.59 118 ASP A CA 1
ATOM 954 C C . ASP A 1 118 ? -39.846 26.585 25.436 1.00 55.59 118 ASP A C 1
ATOM 956 O O . ASP A 1 118 ? -39.708 26.740 26.648 1.00 55.59 118 ASP A O 1
ATOM 960 N N . ARG A 1 119 ? -38.790 26.302 24.659 1.00 66.62 119 ARG A N 1
ATOM 961 C CA . ARG A 1 119 ? -37.410 26.400 25.161 1.00 66.62 119 ARG A CA 1
ATOM 962 C C . ARG A 1 119 ? -36.894 27.817 24.970 1.00 66.62 119 ARG A C 1
ATOM 964 O O . ARG A 1 119 ? -36.899 28.367 23.870 1.00 66.62 119 ARG A O 1
ATOM 971 N N . THR A 1 120 ? -36.409 28.411 26.047 1.00 73.00 120 THR A N 1
ATOM 972 C CA . THR A 1 120 ? -35.785 29.733 26.045 1.00 73.00 120 THR A CA 1
ATOM 973 C C . THR A 1 120 ? -34.462 29.722 25.263 1.00 73.00 120 THR A C 1
ATOM 975 O O . THR A 1 120 ? -33.757 28.716 25.209 1.00 73.00 120 THR A O 1
ATOM 978 N N . LEU A 1 121 ? -34.048 30.864 24.693 1.00 66.88 121 LEU A N 1
ATOM 979 C CA . LEU A 1 121 ? -32.737 30.999 24.020 1.00 66.88 121 LEU A CA 1
ATOM 980 C C . LEU A 1 121 ? -31.559 30.611 24.931 1.00 66.88 121 LEU A C 1
ATOM 982 O O . LEU A 1 121 ? -30.526 30.147 24.455 1.00 66.88 121 LEU A O 1
ATOM 986 N N . LYS A 1 122 ? -31.729 30.772 26.248 1.00 69.94 122 LYS A N 1
ATOM 987 C CA . LYS A 1 122 ? -30.766 30.336 27.262 1.00 69.94 122 LYS A CA 1
ATOM 988 C C . LYS A 1 122 ? -30.704 28.808 27.374 1.00 69.94 122 LYS A C 1
ATOM 990 O O . LYS A 1 122 ? -29.610 28.285 27.537 1.00 69.94 122 LYS A O 1
ATOM 995 N N . GLU A 1 123 ? -31.833 28.114 27.228 1.00 63.28 123 GLU A N 1
ATOM 996 C CA . GLU A 1 123 ? -31.924 26.645 27.210 1.00 63.28 123 GLU A CA 1
ATOM 997 C C . GLU A 1 123 ? -31.401 26.024 25.909 1.00 63.28 123 GLU A C 1
ATOM 999 O O . GLU A 1 123 ? -30.874 24.918 25.934 1.00 63.28 123 GLU A O 1
ATOM 1004 N N . LEU A 1 124 ? -31.489 26.740 24.782 1.00 62.44 124 LEU A N 1
ATOM 1005 C CA . LEU A 1 124 ? -30.839 26.351 23.521 1.00 62.44 124 LEU A CA 1
ATOM 1006 C C . LEU A 1 124 ? -29.317 26.576 23.546 1.00 62.44 124 LEU A C 1
ATOM 1008 O O . LEU A 1 124 ? -28.580 25.895 22.837 1.00 62.44 124 LEU A O 1
ATOM 1012 N N . ALA A 1 125 ? -28.850 27.546 24.341 1.00 59.44 125 ALA A N 1
ATOM 1013 C CA . ALA A 1 125 ? -27.434 27.874 24.505 1.00 59.44 125 ALA A CA 1
ATOM 1014 C C . ALA A 1 125 ? -26.739 27.041 25.597 1.00 59.44 125 ALA A C 1
ATOM 1016 O O . ALA A 1 125 ? -25.525 26.839 25.534 1.00 59.44 125 ALA A O 1
ATOM 1017 N N . THR A 1 126 ? -27.475 26.527 26.586 1.00 53.28 126 THR A N 1
ATOM 1018 C CA . THR A 1 126 ? -27.013 25.372 27.357 1.00 53.28 126 THR A CA 1
ATOM 1019 C C . THR A 1 126 ? -27.029 24.179 26.421 1.00 53.28 126 THR A C 1
ATOM 1021 O O . THR A 1 126 ? -28.101 23.697 26.071 1.00 53.28 126 THR A O 1
ATOM 1024 N N . LEU A 1 127 ? -25.852 23.701 26.003 1.00 43.09 127 LEU A N 1
ATOM 1025 C CA . LEU A 1 127 ? -25.755 22.361 25.442 1.00 43.09 127 LEU A CA 1
ATOM 1026 C C . LEU A 1 127 ? -26.422 21.416 26.446 1.00 43.09 127 LEU A C 1
ATOM 1028 O O . LEU A 1 127 ? -25.860 21.143 27.507 1.00 43.09 127 LEU A O 1
ATOM 1032 N N . ASP A 1 128 ? -27.608 20.916 26.112 1.00 48.38 128 ASP A N 1
ATOM 1033 C CA . ASP A 1 128 ? -27.980 19.584 26.542 1.00 48.38 128 ASP A CA 1
ATOM 1034 C C . ASP A 1 128 ? -26.882 18.710 25.946 1.00 48.38 128 ASP A C 1
ATOM 1036 O O . ASP A 1 128 ? -26.826 18.498 24.731 1.00 48.38 128 ASP A O 1
ATOM 1040 N N . VAL A 1 129 ? -25.888 18.366 26.769 1.00 54.34 129 VAL A N 1
ATOM 1041 C CA . VAL A 1 129 ? -24.803 17.464 26.396 1.00 54.34 129 VAL A CA 1
ATOM 1042 C C . VAL A 1 129 ? -25.444 16.086 26.297 1.00 54.34 129 VAL A C 1
ATOM 1044 O O . VAL A 1 129 ? -25.190 15.190 27.099 1.00 54.34 129 VAL A O 1
ATOM 1047 N N . VAL A 1 130 ? -26.314 15.914 25.304 1.00 50.72 130 VAL A N 1
ATOM 1048 C CA . VAL A 1 130 ? -26.628 14.624 24.733 1.00 50.72 130 VAL A CA 1
ATOM 1049 C C . VAL A 1 130 ? -25.294 14.178 24.170 1.00 50.72 130 VAL A C 1
ATOM 1051 O O . VAL A 1 130 ? -24.908 14.547 23.061 1.00 50.72 130 VAL A O 1
ATOM 1054 N N . TYR A 1 131 ? -24.522 13.490 25.014 1.00 54.41 131 TYR A N 1
ATOM 1055 C CA . TYR A 1 131 ? -23.332 12.768 24.613 1.00 54.41 131 TYR A CA 1
ATOM 1056 C C . TYR A 1 131 ? -23.681 12.096 23.293 1.00 54.41 131 TYR A C 1
ATOM 1058 O O . TYR A 1 131 ? -24.612 11.286 23.259 1.00 54.41 131 TYR A O 1
ATOM 1066 N N . GLN A 1 132 ? -22.990 12.457 22.207 1.00 52.12 132 GLN A N 1
ATOM 1067 C CA . GLN A 1 132 ? -23.075 11.649 20.999 1.00 52.12 132 GLN A CA 1
ATOM 1068 C C . GLN A 1 132 ? -22.832 10.203 21.447 1.00 52.12 132 GLN A C 1
ATOM 1070 O O . GLN A 1 132 ? -21.811 9.952 22.102 1.00 52.12 132 GLN A O 1
ATOM 1075 N N . PRO A 1 133 ? -23.784 9.281 21.207 1.00 62.75 133 PRO A N 1
ATOM 1076 C CA . PRO A 1 133 ? -23.632 7.904 21.633 1.00 62.75 133 PRO A CA 1
ATOM 1077 C C . PRO A 1 133 ? -22.294 7.389 21.121 1.00 62.75 133 PRO A C 1
ATOM 1079 O O . PRO A 1 133 ? -21.968 7.591 19.950 1.00 62.75 133 PRO A O 1
ATOM 1082 N N . TRP A 1 134 ? -21.501 6.785 22.009 1.00 74.69 134 TRP A N 1
ATOM 1083 C CA . TRP A 1 134 ? -20.172 6.296 21.660 1.00 74.69 134 TRP A CA 1
ATOM 1084 C C . TRP A 1 134 ? -20.262 5.447 20.390 1.00 74.69 134 TRP A C 1
ATOM 1086 O O . TRP A 1 134 ? -21.012 4.473 20.348 1.00 74.69 134 TRP A O 1
ATOM 1096 N N . CYS A 1 135 ? -19.511 5.821 19.352 1.00 79.19 135 CYS A N 1
ATOM 1097 C CA . CYS A 1 135 ? -19.657 5.245 18.014 1.00 79.19 135 CYS A CA 1
ATOM 1098 C C . CYS A 1 135 ? -19.236 3.769 17.934 1.00 79.19 135 CYS A C 1
ATOM 1100 O O . CYS A 1 135 ? -19.371 3.149 16.888 1.00 79.19 135 CYS A O 1
ATOM 1102 N N . ILE A 1 136 ? -18.721 3.178 19.017 1.00 81.88 136 ILE A N 1
ATOM 1103 C CA . ILE A 1 136 ? -18.299 1.777 19.067 1.00 81.88 136 ILE A CA 1
ATOM 1104 C C . ILE A 1 136 ? -19.227 1.004 19.994 1.00 81.88 136 ILE A C 1
ATOM 1106 O O . ILE A 1 136 ? -19.211 1.199 21.210 1.00 81.88 136 ILE A O 1
ATOM 1110 N N . GLN A 1 137 ? -19.974 0.063 19.424 1.00 79.81 137 GLN A N 1
ATOM 1111 C CA . GLN A 1 137 ? -20.751 -0.898 20.187 1.00 79.81 137 GLN A CA 1
ATOM 1112 C C . GLN A 1 137 ? -19.977 -2.212 20.273 1.00 79.81 137 GLN A C 1
ATOM 1114 O O . GLN A 1 137 ? -19.717 -2.875 19.270 1.00 79.81 137 GLN A O 1
ATOM 1119 N N . TYR A 1 138 ? -19.596 -2.595 21.488 1.00 80.56 138 TYR A N 1
ATOM 1120 C CA . TYR A 1 138 ? -18.891 -3.850 21.714 1.00 80.56 138 TYR A CA 1
ATOM 1121 C C . TYR A 1 138 ? -19.881 -5.025 21.707 1.00 80.56 138 TYR A C 1
ATOM 1123 O O . TYR A 1 138 ? -20.901 -4.947 22.399 1.00 80.56 138 TYR A O 1
ATOM 1131 N N . PRO A 1 139 ? -19.594 -6.119 20.976 1.00 75.19 139 PRO A N 1
ATOM 1132 C CA . PRO A 1 139 ? -20.355 -7.358 21.099 1.00 75.19 139 PRO A CA 1
ATOM 1133 C C . PRO A 1 139 ? -20.395 -7.829 22.557 1.00 75.19 139 PRO A C 1
ATOM 1135 O O . PRO A 1 139 ? -19.396 -7.707 23.269 1.00 75.19 139 PRO A O 1
ATOM 1138 N N . GLN A 1 140 ? -21.530 -8.371 23.008 1.00 71.31 140 GLN A N 1
ATOM 1139 C CA . GLN A 1 140 ? -21.596 -8.963 24.344 1.00 71.31 140 GLN A CA 1
ATOM 1140 C C . GLN A 1 140 ? -20.673 -10.185 24.413 1.00 71.31 140 GLN A C 1
ATOM 1142 O O . GLN A 1 140 ? -20.729 -11.063 23.554 1.00 71.31 140 GLN A O 1
ATOM 1147 N N . LEU A 1 141 ? -19.803 -10.210 25.424 1.00 74.75 141 LEU A N 1
ATOM 1148 C CA . LEU A 1 141 ? -19.027 -11.393 25.787 1.00 74.75 141 LEU A CA 1
ATOM 1149 C C . LEU A 1 141 ? -19.900 -12.331 26.628 1.00 74.75 141 LEU A C 1
ATOM 1151 O O . LEU A 1 141 ? -20.834 -11.881 27.293 1.00 74.75 141 LEU A O 1
ATOM 1155 N N . GLU A 1 142 ? -19.565 -13.621 26.636 1.00 72.56 142 GLU A N 1
ATOM 1156 C CA . GLU A 1 142 ? -20.186 -14.581 27.554 1.00 72.56 142 GLU A CA 1
ATOM 1157 C C . GLU A 1 142 ? -20.039 -14.104 29.014 1.00 72.56 142 GLU A C 1
ATOM 1159 O O . GLU A 1 142 ? -18.988 -13.558 29.358 1.00 72.56 142 GLU A O 1
ATOM 1164 N N . PRO A 1 143 ? -21.016 -14.332 29.914 1.00 61.56 143 PRO A N 1
ATOM 1165 C CA . PRO A 1 143 ? -20.993 -13.798 31.284 1.00 61.56 143 PRO A CA 1
ATOM 1166 C C . PRO A 1 143 ? -19.746 -14.162 32.111 1.00 61.56 143 PRO A C 1
ATOM 1168 O O . PRO A 1 143 ? -19.392 -13.452 33.049 1.00 61.56 143 PRO A O 1
ATOM 1171 N N . ALA A 1 144 ? -19.063 -15.258 31.761 1.00 61.31 144 ALA A N 1
ATOM 1172 C CA . ALA A 1 144 ? -17.818 -15.703 32.392 1.00 61.31 144 ALA A CA 1
ATOM 1173 C C . ALA A 1 144 ? -16.544 -15.061 31.798 1.00 61.31 144 ALA A C 1
ATOM 1175 O O . ALA A 1 144 ? -15.449 -15.259 32.322 1.00 61.31 144 ALA A O 1
ATOM 1176 N N . GLN A 1 145 ? -16.662 -14.317 30.696 1.00 69.06 145 GLN A N 1
ATOM 1177 C CA . GLN A 1 145 ? -15.559 -13.697 29.970 1.00 69.06 145 GLN A CA 1
ATOM 1178 C C . GLN A 1 145 ? -15.577 -12.180 30.179 1.00 69.06 145 GLN A C 1
ATOM 1180 O O . GLN A 1 145 ? -16.269 -11.438 29.485 1.00 69.06 145 GLN A O 1
ATOM 1185 N N . THR A 1 146 ? -14.770 -11.689 31.116 1.00 70.50 146 THR A N 1
ATOM 1186 C CA . THR A 1 146 ? -14.503 -10.255 31.263 1.00 70.50 146 THR A CA 1
ATOM 1187 C C . THR A 1 146 ? -13.159 -9.917 30.624 1.00 70.50 146 THR A C 1
ATOM 1189 O O . THR A 1 146 ? -12.141 -10.560 30.878 1.00 70.50 146 THR A O 1
ATOM 1192 N N . TYR A 1 147 ? -13.148 -8.906 29.752 1.00 79.00 147 TYR A N 1
ATOM 1193 C CA . TYR A 1 147 ? -11.915 -8.382 29.165 1.00 79.00 147 TYR A CA 1
ATOM 1194 C C . TYR A 1 147 ? -11.766 -6.889 29.430 1.00 79.00 147 TYR A C 1
ATOM 1196 O O . TYR A 1 147 ? -12.564 -6.058 28.963 1.00 79.00 147 TYR A O 1
ATOM 1204 N N . GLU A 1 148 ? -10.679 -6.572 30.123 1.00 81.62 148 GLU A N 1
ATOM 1205 C CA . GLU A 1 148 ? -10.200 -5.224 30.371 1.00 81.62 148 GLU A CA 1
ATOM 1206 C C . GLU A 1 148 ? -8.871 -5.010 29.642 1.00 81.62 148 GLU A C 1
ATOM 1208 O O . GLU A 1 148 ? -7.937 -5.812 29.743 1.00 81.62 148 GLU A O 1
ATOM 1213 N N . LEU A 1 149 ? -8.790 -3.914 28.886 1.00 82.38 149 LEU A N 1
ATOM 1214 C CA . LEU A 1 149 ? -7.551 -3.513 28.240 1.00 82.38 149 LEU A CA 1
ATOM 1215 C C . LEU A 1 149 ? -6.615 -2.953 29.313 1.00 82.38 149 LEU A C 1
ATOM 1217 O O . LEU A 1 149 ? -6.859 -1.878 29.856 1.00 82.38 149 LEU A O 1
ATOM 1221 N N . LYS A 1 150 ? -5.538 -3.679 29.620 1.00 83.25 150 LYS A N 1
ATOM 1222 C CA . LYS A 1 150 ? -4.574 -3.256 30.643 1.00 83.25 150 LYS A CA 1
ATOM 1223 C C . LYS A 1 150 ? -3.933 -1.929 30.235 1.00 83.25 150 LYS A C 1
ATOM 1225 O O . LYS A 1 150 ? -3.318 -1.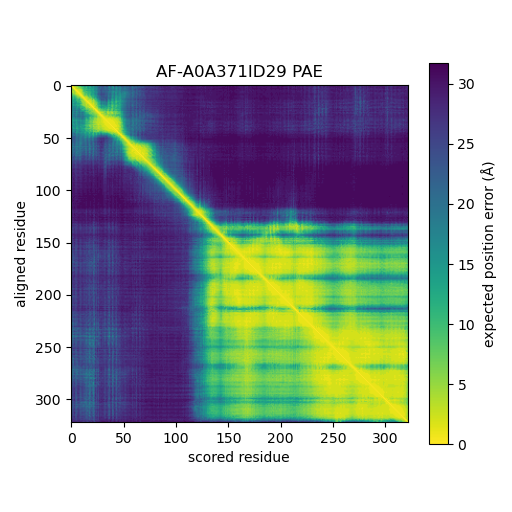842 29.175 1.00 83.25 150 LYS A O 1
ATOM 1230 N N . SER A 1 151 ? -4.006 -0.920 31.101 1.00 81.31 151 SER A N 1
ATOM 1231 C CA . SER A 1 151 ? -3.422 0.410 30.861 1.00 81.31 151 SER A CA 1
ATOM 1232 C C . SER A 1 151 ? -1.930 0.350 30.519 1.00 81.31 151 SER A C 1
ATOM 1234 O O . SER A 1 151 ? -1.469 1.022 29.598 1.00 81.31 151 SER A O 1
ATOM 1236 N N . GLY A 1 152 ? -1.191 -0.547 31.179 1.00 81.06 152 GLY A N 1
ATOM 1237 C CA . GLY A 1 152 ? 0.219 -0.819 30.905 1.00 81.06 152 GLY A CA 1
ATOM 1238 C C . GLY A 1 152 ? 0.508 -1.383 29.511 1.00 81.06 152 GLY A C 1
ATOM 1239 O O . GLY A 1 152 ? 1.665 -1.462 29.146 1.00 81.06 152 GLY A O 1
ATOM 1240 N N . LEU A 1 153 ? -0.495 -1.753 28.716 1.00 84.69 153 LEU A N 1
ATOM 1241 C CA . LEU A 1 153 ? -0.326 -2.222 27.337 1.00 84.69 153 LEU A CA 1
ATOM 1242 C C . LEU A 1 153 ? -0.683 -1.141 26.305 1.00 84.69 153 LEU A C 1
ATOM 1244 O O . LEU A 1 153 ? -0.252 -1.213 25.159 1.00 84.69 153 LEU A O 1
ATOM 1248 N N . ILE A 1 154 ? -1.402 -0.092 26.715 1.00 89.00 154 ILE A N 1
ATOM 1249 C CA . ILE A 1 154 ? -1.863 0.982 25.824 1.00 89.00 154 ILE A CA 1
ATOM 1250 C C . ILE A 1 154 ? -0.690 1.751 25.201 1.00 89.00 154 ILE A C 1
ATOM 1252 O O . ILE A 1 154 ? -0.767 2.157 24.045 1.00 89.00 154 ILE A O 1
ATOM 1256 N N . HIS A 1 155 ? 0.409 1.924 25.938 1.00 89.62 155 HIS A N 1
ATOM 1257 C CA . HIS A 1 155 ? 1.591 2.639 25.447 1.00 89.62 155 HIS A CA 1
ATOM 1258 C C . HIS A 1 155 ? 2.342 1.895 24.330 1.00 89.62 155 HIS A C 1
ATOM 1260 O O . HIS A 1 155 ? 3.144 2.509 23.634 1.00 89.62 155 HIS A O 1
ATOM 1266 N N . LEU A 1 156 ? 2.089 0.591 24.156 1.00 92.00 156 LEU A N 1
ATOM 1267 C CA . LEU A 1 156 ? 2.682 -0.214 23.084 1.00 92.00 156 LEU A CA 1
ATOM 1268 C C . LEU A 1 156 ? 1.941 -0.049 21.754 1.00 92.00 156 LEU A C 1
ATOM 1270 O O . LEU A 1 156 ? 2.450 -0.467 20.716 1.00 92.00 156 LEU A O 1
ATOM 1274 N N . LEU A 1 157 ? 0.729 0.513 21.774 1.00 94.69 157 LEU A N 1
ATOM 1275 C CA . LEU A 1 157 ? -0.053 0.716 20.562 1.00 94.69 157 LEU A CA 1
ATOM 1276 C C . LEU A 1 157 ? 0.610 1.789 19.688 1.00 94.69 157 LEU A C 1
ATOM 1278 O O . LEU A 1 157 ? 0.969 2.853 20.204 1.00 94.69 157 LEU A O 1
ATOM 1282 N N . PRO A 1 158 ? 0.730 1.555 18.367 1.00 96.25 158 PRO A N 1
ATOM 1283 C CA . PRO A 1 158 ? 1.200 2.588 17.455 1.00 96.25 158 PRO A CA 1
ATOM 1284 C C . PRO A 1 158 ? 0.244 3.782 17.485 1.00 96.25 158 PRO A C 1
ATOM 1286 O O . PRO A 1 158 ? -0.945 3.631 17.780 1.00 96.25 158 PRO A O 1
ATOM 1289 N N . LYS A 1 159 ? 0.769 4.966 17.168 1.00 96.69 159 LYS A N 1
ATOM 1290 C CA . LYS A 1 159 ? -0.003 6.209 17.103 1.00 96.69 159 LYS A CA 1
ATOM 1291 C C . LYS A 1 159 ? -0.177 6.646 15.662 1.00 96.69 159 LYS A C 1
ATOM 1293 O O . LYS A 1 159 ? 0.802 6.782 14.935 1.00 96.69 159 LYS A O 1
ATOM 1298 N N . PHE A 1 160 ? -1.423 6.894 15.282 1.00 97.50 160 PHE A N 1
ATOM 1299 C CA . PHE A 1 160 ? -1.783 7.435 13.981 1.00 97.50 160 PHE A CA 1
ATOM 1300 C C . PHE A 1 160 ? -2.478 8.775 14.155 1.00 97.50 160 PHE A C 1
ATOM 1302 O O . PHE A 1 160 ? -3.527 8.846 14.794 1.00 97.50 160 PHE A O 1
ATOM 1309 N N . HIS A 1 161 ? -1.899 9.823 13.580 1.00 96.50 161 HIS A N 1
ATOM 1310 C CA . HIS A 1 161 ? -2.348 11.203 13.758 1.00 96.50 161 HIS A CA 1
ATOM 1311 C C . HIS A 1 161 ? -3.315 11.652 12.653 1.00 96.50 161 HIS A C 1
ATOM 1313 O O . HIS A 1 161 ? -4.006 12.661 12.797 1.00 96.50 161 HIS A O 1
ATOM 1319 N N . GLY A 1 162 ? -3.368 10.916 11.538 1.00 93.75 162 GLY A N 1
ATOM 1320 C CA . GLY A 1 162 ? -4.154 11.274 10.359 1.00 93.75 162 GLY A CA 1
ATOM 1321 C C . GLY A 1 162 ? -3.423 12.226 9.412 1.00 93.75 162 GLY A C 1
ATOM 1322 O O . GLY A 1 162 ? -4.069 12.967 8.671 1.00 93.75 162 GLY A O 1
ATOM 1323 N N . LEU A 1 163 ? -2.087 12.233 9.428 1.00 91.94 163 LEU A N 1
ATOM 1324 C CA . LEU A 1 163 ? -1.279 13.119 8.587 1.00 91.94 163 LEU A CA 1
ATOM 1325 C C . LEU A 1 163 ? -1.133 12.570 7.161 1.00 91.94 163 LEU A C 1
ATOM 1327 O O . LEU A 1 163 ? -1.082 11.364 6.935 1.00 91.94 163 LEU A O 1
ATOM 1331 N N . ALA A 1 164 ? -0.962 13.460 6.177 1.00 84.00 164 ALA A N 1
ATOM 1332 C CA . ALA A 1 164 ? -0.869 13.084 4.758 1.00 84.00 164 ALA A CA 1
ATOM 1333 C C . ALA A 1 164 ? 0.284 12.110 4.433 1.00 84.00 164 ALA A C 1
ATOM 1335 O O . ALA A 1 164 ? 0.190 11.329 3.486 1.00 84.00 164 ALA A O 1
ATOM 1336 N N . ARG A 1 165 ? 1.373 12.159 5.213 1.00 84.25 165 ARG A N 1
ATOM 1337 C CA . ARG A 1 165 ? 2.547 11.283 5.053 1.00 84.25 165 ARG A CA 1
ATOM 1338 C C . ARG A 1 165 ? 2.396 9.934 5.752 1.00 84.25 165 ARG A C 1
ATOM 1340 O O . ARG A 1 165 ? 3.180 9.032 5.472 1.00 84.25 165 ARG A O 1
ATOM 1347 N N . GLU A 1 166 ? 1.429 9.792 6.654 1.00 91.12 166 GLU A N 1
ATOM 1348 C CA . GLU A 1 166 ? 1.190 8.525 7.332 1.00 91.12 166 GLU A CA 1
ATOM 1349 C C . GLU A 1 166 ? 0.500 7.532 6.380 1.00 91.12 166 GLU A C 1
ATOM 1351 O O . GLU A 1 166 ? -0.266 7.891 5.470 1.00 91.12 166 GLU A O 1
ATOM 1356 N N . ASP A 1 167 ? 0.815 6.254 6.577 1.00 89.31 167 ASP A N 1
ATOM 1357 C CA . ASP A 1 167 ? 0.213 5.148 5.845 1.00 89.31 167 ASP A CA 1
ATOM 1358 C C . ASP A 1 167 ? -0.761 4.399 6.774 1.00 89.31 167 ASP A C 1
ATOM 1360 O O . ASP A 1 167 ? -0.320 3.700 7.694 1.00 89.31 167 ASP A O 1
ATOM 1364 N N . PRO A 1 168 ? -2.082 4.513 6.548 1.00 92.56 168 PRO A N 1
ATOM 1365 C CA . PRO A 1 168 ? -3.076 3.833 7.371 1.00 92.56 168 PRO A CA 1
ATOM 1366 C C . PRO A 1 168 ? -2.991 2.302 7.259 1.00 92.56 168 PRO A C 1
ATOM 1368 O O . PRO A 1 168 ? -3.350 1.603 8.206 1.00 92.56 168 PRO A O 1
ATOM 1371 N N . HIS A 1 169 ? -2.484 1.747 6.150 1.00 90.81 169 HIS A N 1
ATOM 1372 C CA . HIS A 1 169 ? -2.260 0.304 6.040 1.00 90.81 169 HIS A CA 1
ATOM 1373 C C . HIS A 1 169 ? -1.091 -0.155 6.905 1.00 90.81 169 HIS A C 1
ATOM 1375 O O . HIS A 1 169 ? -1.188 -1.207 7.542 1.00 90.81 169 HIS A O 1
ATOM 1381 N N . LYS A 1 170 ? -0.004 0.623 6.945 1.00 91.56 170 LYS A N 1
ATOM 1382 C CA . LYS A 1 170 ? 1.129 0.367 7.839 1.00 91.56 170 LYS A CA 1
ATOM 1383 C C . LYS A 1 170 ? 0.688 0.415 9.303 1.00 91.56 170 LYS A C 1
ATOM 1385 O O . LYS A 1 170 ? 0.939 -0.549 10.021 1.00 91.56 170 LYS A O 1
ATOM 1390 N N . HIS A 1 171 ? -0.056 1.452 9.696 1.00 95.44 171 HIS A N 1
ATOM 1391 C CA . HIS A 1 171 ? -0.623 1.566 11.047 1.00 95.44 171 HIS A CA 1
ATOM 1392 C C . HIS A 1 171 ? -1.439 0.333 11.433 1.00 95.44 171 HIS A C 1
ATOM 1394 O O . HIS A 1 171 ? -1.191 -0.277 12.466 1.00 95.44 171 HIS A O 1
ATOM 1400 N N . LEU A 1 172 ? -2.369 -0.100 10.575 1.00 94.81 172 LEU A N 1
ATOM 1401 C CA . LEU A 1 172 ? -3.201 -1.275 10.856 1.00 94.81 172 LEU A CA 1
ATOM 1402 C C . LEU A 1 172 ? -2.392 -2.574 10.990 1.00 94.81 172 LEU A C 1
ATOM 1404 O O . LEU A 1 172 ? -2.793 -3.453 11.753 1.00 94.81 172 LEU A O 1
ATOM 1408 N N . LYS A 1 173 ? -1.279 -2.719 10.256 1.00 93.38 173 LYS A N 1
ATOM 1409 C CA . LYS A 1 173 ? -0.378 -3.876 10.386 1.00 93.38 173 LYS A CA 1
ATOM 1410 C C . LYS A 1 173 ? 0.344 -3.861 11.731 1.00 93.38 173 LYS A C 1
ATOM 1412 O O . LYS A 1 173 ? 0.303 -4.861 12.439 1.00 93.38 173 LYS A O 1
ATOM 1417 N N . GLU A 1 174 ? 0.957 -2.736 12.091 1.00 95.25 174 GLU A N 1
ATOM 1418 C CA . GLU A 1 174 ? 1.647 -2.566 13.378 1.00 95.25 174 GLU A CA 1
ATOM 1419 C C . GLU A 1 174 ? 0.673 -2.746 14.549 1.00 95.25 174 GLU A C 1
ATOM 1421 O O . GLU A 1 174 ? 0.943 -3.494 15.487 1.00 95.25 174 GLU A O 1
ATOM 1426 N N . PHE A 1 175 ? -0.517 -2.155 14.438 1.00 96.00 175 PHE A N 1
ATOM 1427 C CA . PHE A 1 175 ? -1.597 -2.288 15.408 1.00 96.00 175 PHE A CA 1
ATOM 1428 C C . PHE A 1 175 ? -2.022 -3.747 15.590 1.00 96.00 175 PHE A C 1
ATOM 1430 O O . PHE A 1 175 ? -2.149 -4.214 16.717 1.00 96.00 175 PHE A O 1
ATOM 1437 N N . HIS A 1 176 ? -2.199 -4.497 14.499 1.00 94.38 176 HIS A N 1
ATOM 1438 C CA . HIS A 1 176 ? -2.563 -5.912 14.568 1.00 94.38 176 HIS A CA 1
ATOM 1439 C C . HIS A 1 176 ? -1.498 -6.762 15.272 1.00 94.38 176 HIS A C 1
ATOM 1441 O O . HIS A 1 176 ? -1.858 -7.613 16.088 1.00 94.38 176 HIS A O 1
ATOM 1447 N N . VAL A 1 177 ? -0.210 -6.520 15.001 1.00 93.81 177 VAL A N 1
ATOM 1448 C CA . VAL A 1 177 ? 0.895 -7.215 15.685 1.00 93.81 177 VAL A CA 1
ATOM 1449 C C . VAL A 1 177 ? 0.809 -6.980 17.190 1.00 93.81 177 VAL A C 1
ATOM 1451 O O . VAL A 1 177 ? 0.846 -7.931 17.966 1.00 93.81 177 VAL A O 1
ATOM 1454 N N . VAL A 1 178 ? 0.614 -5.727 17.599 1.00 92.81 178 VAL A N 1
ATOM 1455 C CA . VAL A 1 178 ? 0.505 -5.353 19.010 1.00 92.81 178 VAL A CA 1
ATOM 1456 C C . VAL A 1 178 ? -0.759 -5.941 19.653 1.00 92.81 178 VAL A C 1
ATOM 1458 O O . VAL A 1 178 ? -0.677 -6.538 20.718 1.00 92.81 178 VAL A O 1
ATOM 1461 N N . CYS A 1 179 ? -1.925 -5.878 19.008 1.00 91.69 179 CYS A N 1
ATOM 1462 C CA . CYS A 1 179 ? -3.145 -6.499 19.541 1.00 91.69 179 CYS A CA 1
ATOM 1463 C C . CYS A 1 179 ? -3.029 -8.021 19.691 1.00 91.69 179 CYS A C 1
ATOM 1465 O O . CYS A 1 179 ? -3.601 -8.585 20.624 1.00 91.69 179 CYS A O 1
ATOM 1467 N N . SER A 1 180 ? -2.275 -8.682 18.808 1.00 90.31 180 SER A N 1
ATOM 1468 C CA . SER A 1 180 ? -2.063 -10.132 18.864 1.00 90.31 180 SER A CA 1
ATOM 1469 C C . SER A 1 180 ? -1.322 -10.561 20.133 1.00 90.31 180 SER A C 1
ATOM 1471 O O . SER A 1 180 ? -1.609 -11.630 20.668 1.00 90.31 180 SER A O 1
ATOM 1473 N N . THR A 1 181 ? -0.416 -9.727 20.661 1.00 88.12 181 THR A N 1
ATOM 1474 C CA . THR A 1 181 ? 0.310 -10.020 21.912 1.00 88.12 181 THR A CA 1
ATOM 1475 C C . THR A 1 181 ? -0.533 -9.772 23.164 1.00 88.12 181 THR A C 1
ATOM 1477 O O . THR A 1 181 ? -0.250 -10.331 24.221 1.00 88.12 181 THR A O 1
ATOM 1480 N N . MET A 1 182 ? -1.602 -8.976 23.056 1.00 84.56 182 MET A N 1
ATOM 1481 C CA . MET A 1 182 ? -2.503 -8.635 24.164 1.00 84.56 182 MET A CA 1
ATOM 1482 C C . MET A 1 182 ? -3.669 -9.618 24.323 1.00 84.56 182 MET A C 1
ATOM 1484 O O . MET A 1 182 ? -4.569 -9.364 25.127 1.00 84.56 182 MET A O 1
ATOM 1488 N N . ARG A 1 183 ? -3.688 -10.706 23.542 1.00 81.50 183 ARG A N 1
ATOM 1489 C CA . ARG A 1 183 ? -4.817 -11.632 23.437 1.00 81.50 183 ARG A CA 1
ATOM 1490 C C . ARG A 1 183 ? -4.881 -12.620 24.607 1.00 81.50 183 ARG A C 1
ATOM 1492 O O . ARG A 1 183 ? -4.030 -13.503 24.688 1.00 81.50 183 ARG A O 1
ATOM 1499 N N . PRO A 1 184 ? -5.915 -12.561 25.466 1.00 81.94 184 PRO A N 1
ATOM 1500 C CA . PRO A 1 184 ? -6.196 -13.631 26.412 1.00 81.94 184 PRO A CA 1
ATOM 1501 C C . PRO A 1 184 ? -6.844 -14.828 25.711 1.00 81.94 184 PRO A C 1
ATOM 1503 O O . PRO A 1 184 ? -7.508 -14.693 24.677 1.00 81.94 184 PRO A O 1
ATOM 1506 N N . GLN A 1 185 ? -6.703 -16.002 26.323 1.00 79.75 185 GLN A N 1
ATOM 1507 C CA . GLN A 1 185 ? -7.378 -17.220 25.885 1.00 79.75 185 GLN A CA 1
ATOM 1508 C C . GLN A 1 185 ? -8.905 -17.007 25.880 1.00 79.75 185 GLN A C 1
ATOM 1510 O O . GLN A 1 185 ? -9.469 -16.532 26.861 1.00 79.75 185 GLN A O 1
ATOM 1515 N N . GLY A 1 186 ? -9.576 -17.363 24.781 1.00 80.94 186 GLY A N 1
ATOM 1516 C CA . GLY A 1 186 ? -11.044 -17.352 24.690 1.00 80.94 186 GLY A CA 1
ATOM 1517 C C . GLY A 1 186 ? -11.693 -16.044 24.222 1.00 80.94 186 GLY A C 1
ATOM 1518 O O . GLY A 1 186 ? -12.876 -16.066 23.905 1.00 80.94 186 GLY A O 1
ATOM 1519 N N . ILE A 1 187 ? -10.947 -14.940 24.092 1.00 84.94 187 ILE A N 1
ATOM 1520 C CA . ILE A 1 187 ? -11.481 -13.672 23.563 1.00 84.94 187 ILE A CA 1
ATOM 1521 C C . ILE A 1 187 ? -11.221 -13.561 22.053 1.00 84.94 187 ILE A C 1
ATOM 1523 O O . ILE A 1 187 ? -10.131 -13.885 21.557 1.00 84.94 187 ILE A O 1
ATOM 1527 N N . SER A 1 188 ? -12.234 -13.088 21.319 1.00 87.56 188 SER A N 1
ATOM 1528 C CA . SER A 1 188 ? -12.116 -12.789 19.890 1.00 87.56 188 SER A CA 1
ATOM 1529 C C . SER A 1 188 ? -11.112 -11.663 19.652 1.00 87.56 188 SER A C 1
ATOM 1531 O O . SER A 1 188 ? -11.140 -10.626 20.314 1.00 87.56 188 SER A O 1
ATOM 1533 N N . GLU A 1 189 ? -10.235 -11.849 18.670 1.00 89.12 189 GLU A N 1
ATOM 1534 C CA . GLU A 1 189 ? -9.225 -10.853 18.320 1.00 89.12 189 GLU A CA 1
ATOM 1535 C C . GLU A 1 189 ? -9.859 -9.531 17.858 1.00 89.12 189 GLU A C 1
ATOM 1537 O O . GLU A 1 189 ? -9.370 -8.451 18.186 1.00 89.12 189 GLU A O 1
ATOM 1542 N N . ASP A 1 190 ? -10.988 -9.609 17.153 1.00 90.75 190 ASP A N 1
ATOM 1543 C CA . ASP A 1 190 ? -11.718 -8.437 16.673 1.00 90.75 190 ASP A CA 1
ATOM 1544 C C . ASP A 1 190 ? -12.277 -7.600 17.827 1.00 90.75 190 ASP A C 1
ATOM 1546 O O . ASP A 1 190 ? -12.228 -6.374 17.774 1.00 90.75 190 ASP A O 1
ATOM 1550 N N . TYR A 1 191 ? -12.715 -8.242 18.914 1.00 88.94 191 TYR A N 1
ATOM 1551 C CA . TYR A 1 191 ? -13.173 -7.541 20.115 1.00 88.94 191 TYR A CA 1
ATOM 1552 C C . TYR A 1 191 ? -12.039 -6.729 20.760 1.00 88.94 191 TYR A C 1
ATOM 1554 O O . TYR A 1 191 ? -12.217 -5.563 21.121 1.00 88.94 191 TYR A O 1
ATOM 1562 N N . ILE A 1 192 ? -10.844 -7.322 20.854 1.00 90.75 192 ILE A N 1
ATOM 1563 C CA . ILE A 1 192 ? -9.648 -6.654 21.389 1.00 90.75 192 ILE A CA 1
ATOM 1564 C C . ILE A 1 192 ? -9.272 -5.467 20.511 1.00 90.75 192 ILE A C 1
ATOM 1566 O O . ILE A 1 192 ? -9.044 -4.374 21.026 1.00 90.75 192 ILE A O 1
ATOM 1570 N N . LYS A 1 193 ? -9.255 -5.659 19.188 1.00 93.12 193 LYS A N 1
ATOM 1571 C CA . LYS A 1 193 ? -8.969 -4.591 18.226 1.00 93.12 193 LYS A CA 1
ATOM 1572 C C . LYS A 1 193 ? -9.965 -3.444 18.363 1.00 93.12 193 LYS A C 1
ATOM 1574 O O . LYS A 1 193 ? -9.540 -2.302 18.470 1.00 93.12 193 LYS A O 1
ATOM 1579 N N . MET A 1 194 ? -11.264 -3.725 18.452 1.00 92.56 194 MET A N 1
ATOM 1580 C CA . MET A 1 194 ? -12.278 -2.682 18.648 1.00 92.56 194 MET A CA 1
ATOM 1581 C C . MET A 1 194 ? -12.056 -1.883 19.939 1.00 92.56 194 MET A C 1
ATOM 1583 O O . MET A 1 194 ? -12.203 -0.664 19.919 1.00 92.56 194 MET A O 1
ATOM 1587 N N . LYS A 1 195 ? -11.666 -2.533 21.048 1.00 90.38 195 LYS A N 1
ATOM 1588 C CA . LYS A 1 195 ? -11.352 -1.830 22.307 1.00 90.38 195 LYS A CA 1
ATOM 1589 C C . LYS A 1 195 ? -10.029 -1.066 22.272 1.00 90.38 195 LYS A C 1
ATOM 1591 O O . LYS A 1 195 ? -9.934 -0.004 22.878 1.00 90.38 195 LYS A O 1
ATOM 1596 N N . ALA A 1 196 ? -9.006 -1.595 21.608 1.00 93.25 196 ALA A N 1
ATOM 1597 C CA . ALA A 1 196 ? -7.671 -0.999 21.575 1.00 93.25 196 ALA A CA 1
ATOM 1598 C C . ALA A 1 196 ? -7.542 0.127 20.537 1.00 93.25 196 ALA A C 1
ATOM 1600 O O . ALA A 1 196 ? -6.768 1.063 20.735 1.00 93.25 196 ALA A O 1
ATOM 1601 N N . PHE A 1 197 ? -8.300 0.067 19.441 1.00 95.12 197 PHE A N 1
ATOM 1602 C CA . PHE A 1 197 ? -8.153 0.979 18.308 1.00 95.12 197 PHE A CA 1
ATOM 1603 C C . PHE A 1 197 ? -8.294 2.468 18.661 1.00 95.12 197 PHE A C 1
ATOM 1605 O O . PHE A 1 197 ? -7.430 3.229 18.220 1.00 95.12 197 PHE A O 1
ATOM 1612 N N . PRO A 1 198 ? -9.254 2.912 19.503 1.00 94.19 198 PRO A N 1
ATOM 1613 C CA . PRO A 1 198 ? -9.352 4.317 19.911 1.00 94.19 198 PRO A CA 1
ATOM 1614 C C . PRO A 1 198 ? -8.075 4.855 20.563 1.00 94.19 198 PRO A C 1
ATOM 1616 O O . PRO A 1 198 ? -7.746 6.028 20.417 1.00 94.19 198 PRO A O 1
ATOM 1619 N N . PHE A 1 199 ? -7.328 3.993 21.257 1.00 94.44 199 PHE A N 1
ATOM 1620 C CA . PHE A 1 199 ? -6.068 4.365 21.893 1.00 94.44 199 PHE A CA 1
ATOM 1621 C C . PHE A 1 199 ? -4.885 4.391 20.922 1.00 94.44 199 PHE A C 1
ATOM 1623 O O . PHE A 1 199 ? -3.848 4.961 21.254 1.00 94.44 199 PHE A O 1
ATOM 1630 N N . SER A 1 200 ? -5.028 3.797 19.737 1.00 96.50 200 SER A N 1
ATOM 1631 C CA . SER A 1 200 ? -4.032 3.858 18.662 1.00 96.50 200 SER A CA 1
ATOM 1632 C C . SER A 1 200 ? -4.137 5.135 17.816 1.00 96.50 200 SER A C 1
ATOM 1634 O O . SER A 1 200 ? -3.253 5.427 17.016 1.00 96.50 200 SER A O 1
ATOM 1636 N N . LEU A 1 201 ? -5.219 5.902 17.974 1.00 96.69 201 LEU A N 1
ATOM 1637 C CA . LEU A 1 201 ? -5.444 7.141 17.236 1.00 96.69 201 LEU A CA 1
ATOM 1638 C C . LEU A 1 201 ? -5.054 8.360 18.069 1.00 96.69 201 LEU A C 1
ATOM 1640 O O . LEU A 1 201 ? -5.235 8.388 19.289 1.00 96.69 201 LEU A O 1
ATOM 1644 N N . ASP A 1 202 ? -4.560 9.382 17.382 1.00 95.75 202 ASP A N 1
ATOM 1645 C CA . ASP A 1 202 ? -4.244 10.688 17.944 1.00 95.75 202 ASP A CA 1
ATOM 1646 C C . ASP A 1 202 ? -4.614 11.814 16.964 1.00 95.75 202 ASP A C 1
ATOM 1648 O O . ASP A 1 202 ? -4.972 11.556 15.810 1.00 95.75 202 ASP A O 1
ATOM 1652 N N . GLY A 1 203 ? -4.564 13.061 17.433 1.00 95.00 203 GLY A N 1
ATOM 1653 C CA . GLY A 1 203 ? -4.840 14.260 16.641 1.00 95.00 203 GLY A CA 1
ATOM 1654 C C . GLY A 1 203 ? -6.110 14.152 15.788 1.00 95.00 203 GLY A C 1
ATOM 1655 O O . GLY A 1 203 ? -7.159 13.704 16.252 1.00 95.00 203 GLY A O 1
ATOM 1656 N N . ALA A 1 204 ? -5.989 14.493 14.503 1.00 93.94 204 ALA A N 1
ATOM 1657 C CA . ALA A 1 204 ? -7.113 14.519 13.569 1.00 93.94 204 ALA A CA 1
ATOM 1658 C C . ALA A 1 204 ? -7.768 13.141 13.360 1.00 93.94 204 ALA A C 1
ATOM 1660 O O . ALA A 1 204 ? -8.962 13.059 13.062 1.00 93.94 204 ALA A O 1
ATOM 1661 N N . ALA A 1 205 ? -7.010 12.049 13.505 1.00 96.00 205 ALA A N 1
ATOM 1662 C CA . ALA A 1 205 ? -7.573 10.706 13.423 1.00 96.00 205 ALA A CA 1
ATOM 1663 C C . ALA A 1 205 ? -8.424 10.359 14.641 1.00 96.00 205 ALA A C 1
ATOM 1665 O O . ALA A 1 205 ? -9.470 9.722 14.498 1.00 96.00 205 ALA A O 1
ATOM 1666 N N . LYS A 1 206 ? -8.006 10.805 15.826 1.00 94.69 206 LYS A N 1
ATOM 1667 C CA . LYS A 1 206 ? -8.804 10.651 17.036 1.00 94.69 206 LYS A CA 1
ATOM 1668 C C . LYS A 1 206 ? -10.080 11.476 16.931 1.00 94.69 206 LYS A C 1
ATOM 1670 O O . LYS A 1 206 ? -11.155 10.905 17.058 1.00 94.69 206 LYS A O 1
ATOM 1675 N N . ASP A 1 207 ? -9.981 12.754 16.577 1.00 92.69 207 ASP A N 1
ATOM 1676 C CA . ASP A 1 207 ? -11.151 13.628 16.410 1.00 92.69 207 ASP A CA 1
ATOM 1677 C C . ASP A 1 207 ? -12.167 13.045 15.419 1.00 92.69 207 ASP A C 1
ATOM 1679 O O . ASP A 1 207 ? -13.368 13.014 15.686 1.00 92.69 207 ASP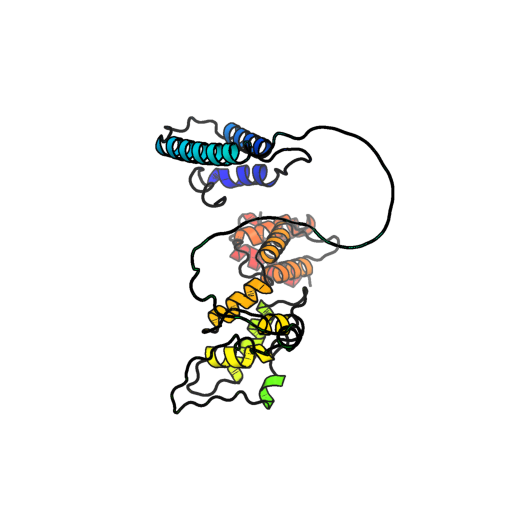 A O 1
ATOM 1683 N N . TRP A 1 208 ? -11.688 12.491 14.298 1.00 93.44 208 TRP A N 1
ATOM 1684 C CA . TRP A 1 208 ? -12.539 11.810 13.323 1.00 93.44 208 TRP A CA 1
ATOM 1685 C C . TRP A 1 208 ? -13.365 10.676 13.938 1.00 93.44 208 TRP A C 1
ATOM 1687 O O . TRP A 1 208 ? -14.549 10.569 13.614 1.00 93.44 208 TRP A O 1
ATOM 1697 N N . LEU A 1 209 ? -12.762 9.844 14.795 1.00 91.50 209 LEU A N 1
ATOM 1698 C CA . LEU A 1 209 ? -13.445 8.711 15.418 1.00 91.50 209 LEU A CA 1
ATOM 1699 C C . LEU A 1 209 ? -14.549 9.187 16.371 1.00 91.50 209 LEU A C 1
ATOM 1701 O O . LEU A 1 209 ? -15.653 8.651 16.335 1.00 91.50 209 LEU A O 1
ATOM 1705 N N . TYR A 1 210 ? -14.266 10.208 17.183 1.00 87.38 210 TYR A N 1
ATOM 1706 C CA . TYR A 1 210 ? -15.222 10.753 18.155 1.00 87.38 210 TYR A CA 1
ATOM 1707 C C . TYR A 1 210 ? -16.412 11.445 17.482 1.00 87.38 210 TYR A C 1
ATOM 1709 O O . TYR A 1 210 ? -17.508 11.436 18.028 1.00 87.38 210 TYR A O 1
ATOM 1717 N N . LEU A 1 211 ? -16.211 11.998 16.283 1.00 87.19 211 LEU A N 1
ATOM 1718 C CA . LEU A 1 211 ? -17.259 12.652 15.498 1.00 87.19 211 LEU A CA 1
ATOM 1719 C C . LEU A 1 211 ? -18.047 11.688 14.594 1.00 87.19 211 LEU A C 1
ATOM 1721 O O . LEU A 1 211 ? -18.869 12.146 13.798 1.00 87.19 211 LEU A O 1
ATOM 1725 N N . GLN A 1 212 ? -17.798 10.372 14.650 1.00 85.00 212 GLN A N 1
ATOM 1726 C CA . GLN A 1 212 ? -18.524 9.425 13.802 1.00 85.00 212 GLN A CA 1
ATOM 1727 C C . GLN A 1 212 ? -19.997 9.307 14.219 1.00 85.00 212 GLN A C 1
ATOM 1729 O O . GLN A 1 212 ? -20.275 8.910 15.348 1.00 85.00 212 GLN A O 1
ATOM 1734 N N . PRO A 1 213 ? -20.951 9.556 13.301 1.00 74.62 213 PRO A N 1
ATOM 1735 C CA . PRO A 1 213 ? -22.373 9.348 13.572 1.00 74.62 213 PRO A CA 1
ATOM 1736 C C . PRO A 1 213 ? -22.787 7.873 13.429 1.00 74.62 213 PRO A C 1
ATOM 1738 O O . PRO A 1 213 ? -23.904 7.507 13.785 1.00 74.62 213 PRO A O 1
ATOM 1741 N N . VAL A 1 214 ? -21.915 7.034 12.857 1.00 77.06 214 VAL A N 1
ATOM 1742 C CA . VAL A 1 214 ? -22.174 5.620 12.567 1.00 77.06 214 VAL A CA 1
ATOM 1743 C C . VAL A 1 214 ? -21.727 4.756 13.741 1.00 77.06 214 VAL A C 1
ATOM 1745 O O . VAL A 1 214 ? -20.622 4.927 14.251 1.00 77.06 214 VAL A O 1
ATOM 1748 N N . LEU A 1 215 ? -22.566 3.793 14.124 1.00 80.38 215 LEU A N 1
ATOM 1749 C CA . LEU A 1 215 ? -22.222 2.766 15.103 1.00 80.38 215 LEU A CA 1
ATOM 1750 C C . LEU A 1 215 ? -21.411 1.641 14.445 1.00 80.38 215 LEU A C 1
ATOM 1752 O O . LEU A 1 215 ? -21.868 0.990 13.506 1.00 80.38 215 LEU A O 1
ATOM 1756 N N . PHE A 1 216 ? -20.221 1.377 14.972 1.00 85.50 216 PHE A N 1
ATOM 1757 C CA . PHE A 1 216 ? -19.383 0.240 14.619 1.00 85.50 216 PHE A CA 1
ATOM 1758 C C . PHE A 1 216 ? -19.733 -0.957 15.501 1.00 85.50 216 PHE A C 1
ATOM 1760 O O . PHE A 1 216 ? -19.490 -0.935 16.708 1.00 85.50 216 PHE A O 1
ATOM 1767 N N . ASN A 1 217 ? -20.265 -2.011 14.887 1.00 84.75 217 ASN A N 1
ATOM 1768 C CA . ASN A 1 217 ? -20.604 -3.284 15.535 1.00 84.75 217 ASN A CA 1
ATOM 1769 C C . ASN A 1 217 ? -19.571 -4.394 15.257 1.00 84.75 217 ASN A C 1
ATOM 1771 O O . ASN A 1 217 ? -19.536 -5.398 15.966 1.00 84.75 217 ASN A O 1
ATOM 1775 N N . THR A 1 218 ? -18.708 -4.213 14.251 1.00 90.25 218 THR A N 1
ATOM 1776 C CA . THR A 1 218 ? -17.623 -5.138 13.917 1.00 90.25 218 THR A CA 1
ATOM 1777 C C . THR A 1 218 ? -16.305 -4.401 13.697 1.00 90.25 218 THR A C 1
ATOM 1779 O O . THR A 1 218 ? -16.264 -3.241 13.272 1.00 90.25 218 THR A O 1
ATOM 1782 N N . TRP A 1 219 ? -15.191 -5.103 13.925 1.00 93.62 219 TRP A N 1
ATOM 1783 C CA . TRP A 1 219 ? -13.864 -4.606 13.560 1.00 93.62 219 TRP A CA 1
ATOM 1784 C C . TRP A 1 219 ? -13.749 -4.344 12.051 1.00 93.62 219 TRP A C 1
ATOM 1786 O O . TRP A 1 219 ? -13.109 -3.380 11.629 1.00 93.62 219 TRP A O 1
ATOM 1796 N N . GLY A 1 220 ? -14.397 -5.179 11.233 1.00 93.38 220 GLY A N 1
ATOM 1797 C CA . GLY A 1 220 ? -14.405 -5.044 9.779 1.00 93.38 220 GLY A CA 1
ATOM 1798 C C . GLY A 1 220 ? -14.968 -3.702 9.311 1.00 93.38 220 GLY A C 1
ATOM 1799 O O . GLY A 1 220 ? -14.355 -3.054 8.461 1.00 93.38 220 GLY A O 1
ATOM 1800 N N . ASP A 1 221 ? -16.082 -3.256 9.892 1.00 91.25 221 ASP A N 1
ATOM 1801 C CA . ASP A 1 221 ? -16.720 -1.987 9.523 1.00 91.25 221 ASP A CA 1
ATOM 1802 C C . ASP A 1 221 ? -15.917 -0.774 10.003 1.00 91.25 221 ASP A C 1
ATOM 1804 O O . ASP A 1 221 ? -15.733 0.186 9.250 1.00 91.25 221 ASP A O 1
ATOM 1808 N N . MET A 1 222 ? -15.344 -0.847 11.208 1.00 92.06 222 MET A N 1
ATOM 1809 C CA . MET A 1 222 ? -14.456 0.195 11.733 1.00 92.06 222 MET A CA 1
ATOM 1810 C C . MET A 1 222 ? -13.207 0.355 10.859 1.00 92.06 222 MET A C 1
ATOM 1812 O O . MET A 1 222 ? -12.870 1.460 10.431 1.00 92.06 222 MET A O 1
ATOM 1816 N N . LYS A 1 223 ? -12.561 -0.766 10.510 1.00 93.19 223 LYS A N 1
ATOM 1817 C CA . LYS A 1 223 ? -11.404 -0.800 9.609 1.00 93.19 223 LYS A CA 1
ATOM 1818 C C . LYS A 1 223 ? -11.747 -0.256 8.222 1.00 93.19 223 LYS A C 1
ATOM 1820 O O . LYS A 1 223 ? -10.952 0.495 7.660 1.00 93.19 223 LYS A O 1
ATOM 1825 N N . ARG A 1 224 ? -12.900 -0.639 7.659 1.00 91.62 224 ARG A N 1
ATOM 1826 C CA . ARG A 1 224 ? -13.354 -0.168 6.341 1.00 91.62 224 ARG A CA 1
ATOM 1827 C C . ARG A 1 224 ? -13.522 1.349 6.341 1.00 91.62 224 ARG A C 1
ATOM 1829 O O . ARG A 1 224 ? -12.897 2.019 5.529 1.00 91.62 224 ARG A O 1
ATOM 1836 N N . THR A 1 225 ? -14.275 1.877 7.301 1.00 92.31 225 THR A N 1
ATOM 1837 C CA . THR A 1 225 ? -14.577 3.313 7.403 1.00 92.31 225 THR A CA 1
ATOM 1838 C C . THR A 1 225 ? -13.313 4.139 7.663 1.00 92.31 225 THR A C 1
ATOM 1840 O O . THR A 1 225 ? -13.118 5.196 7.064 1.00 92.31 225 THR A O 1
ATOM 1843 N N . PHE A 1 226 ? -12.396 3.629 8.492 1.00 93.62 226 PHE A N 1
ATOM 1844 C CA . PHE A 1 226 ? -11.077 4.233 8.697 1.00 93.62 226 PHE A CA 1
ATOM 1845 C C . PHE A 1 226 ? -10.276 4.325 7.390 1.00 93.62 226 PHE A C 1
ATOM 1847 O O . PHE A 1 226 ? -9.748 5.386 7.051 1.00 93.62 226 PHE A O 1
ATOM 1854 N N . LEU A 1 227 ? -10.207 3.234 6.622 1.00 91.75 227 LEU A N 1
ATOM 1855 C CA . LEU A 1 227 ? -9.498 3.220 5.342 1.00 91.75 227 LEU A CA 1
ATOM 1856 C C . LEU A 1 227 ? -10.165 4.119 4.298 1.00 91.75 227 LEU A C 1
ATOM 1858 O O . LEU A 1 227 ? -9.462 4.803 3.567 1.00 91.75 227 LEU A O 1
ATOM 1862 N N . GLU A 1 228 ? -11.493 4.188 4.250 1.00 90.00 228 GLU A N 1
ATOM 1863 C CA . GLU A 1 228 ? -12.207 5.099 3.347 1.00 90.00 228 GLU A CA 1
ATOM 1864 C C . GLU A 1 228 ? -11.895 6.571 3.649 1.00 90.00 228 GLU A C 1
ATOM 1866 O O . GLU A 1 228 ? -11.722 7.370 2.724 1.00 90.00 228 GLU A O 1
ATOM 1871 N N . LYS A 1 229 ? -11.755 6.923 4.934 1.00 92.12 229 LYS A N 1
ATOM 1872 C CA . LYS A 1 229 ? -11.406 8.280 5.365 1.00 92.12 229 LYS A CA 1
ATOM 1873 C C . LYS A 1 229 ? -9.949 8.643 5.072 1.00 92.12 229 LYS A C 1
ATOM 1875 O O . LYS A 1 229 ? -9.692 9.711 4.518 1.00 92.12 229 LYS A O 1
ATOM 1880 N N . PHE A 1 230 ? -9.002 7.798 5.484 1.00 91.88 230 PHE A N 1
ATOM 1881 C CA . PHE A 1 230 ? -7.564 8.124 5.476 1.00 91.88 230 PHE A CA 1
ATOM 1882 C C . PHE A 1 230 ? -6.804 7.564 4.265 1.00 91.88 230 PHE A C 1
ATOM 1884 O O . PHE A 1 230 ? -5.661 7.951 3.998 1.00 91.88 230 PHE A O 1
ATOM 1891 N N . PHE A 1 231 ? -7.444 6.691 3.489 1.00 90.06 231 PHE A N 1
ATOM 1892 C CA . PHE A 1 231 ? -6.946 6.162 2.223 1.00 90.06 231 PHE A CA 1
ATOM 1893 C C . PHE A 1 231 ? -8.020 6.233 1.121 1.00 90.06 231 PHE A C 1
ATOM 1895 O O . PHE A 1 231 ? -8.457 5.214 0.582 1.00 90.06 231 PHE A O 1
ATOM 1902 N N . PRO A 1 232 ? -8.464 7.447 0.750 1.00 89.12 232 PRO A N 1
ATOM 1903 C CA . PRO A 1 232 ? -9.545 7.604 -0.211 1.00 89.12 232 PRO A CA 1
ATOM 1904 C C . PRO A 1 232 ? -9.172 7.068 -1.602 1.00 89.12 232 PRO A C 1
ATOM 1906 O O . PRO A 1 232 ? -8.003 6.997 -2.001 1.00 89.12 232 PRO A O 1
ATOM 1909 N N . ALA A 1 233 ? -10.194 6.772 -2.408 1.00 87.94 233 ALA A N 1
ATOM 1910 C CA . ALA A 1 233 ? -10.023 6.302 -3.785 1.00 87.94 233 ALA A CA 1
ATOM 1911 C C . ALA A 1 233 ? -9.203 7.272 -4.662 1.00 87.94 233 ALA A C 1
ATOM 1913 O O . ALA A 1 233 ? -8.514 6.835 -5.586 1.00 87.94 233 ALA A O 1
ATOM 1914 N N . SER A 1 234 ? -9.232 8.576 -4.360 1.00 89.75 234 SER A N 1
ATOM 1915 C CA . SER A 1 234 ? -8.398 9.593 -5.013 1.00 89.75 234 SER A CA 1
ATOM 1916 C C . SER A 1 234 ? -6.902 9.360 -4.775 1.00 89.75 234 SER A C 1
ATOM 1918 O O . SER A 1 234 ? -6.124 9.427 -5.726 1.00 89.75 234 SER A O 1
ATOM 1920 N N . ARG A 1 235 ? -6.499 8.994 -3.550 1.00 88.62 235 ARG A N 1
ATOM 1921 C CA . ARG A 1 235 ? -5.113 8.624 -3.214 1.00 88.62 235 ARG A CA 1
ATOM 1922 C C . ARG A 1 235 ? -4.692 7.370 -3.973 1.00 88.62 235 ARG A C 1
ATOM 1924 O O . ARG A 1 235 ? -3.643 7.360 -4.607 1.00 88.62 235 ARG A O 1
ATOM 1931 N N . THR A 1 236 ? -5.561 6.360 -4.008 1.00 89.31 236 THR A N 1
ATOM 1932 C CA . THR A 1 236 ? -5.350 5.140 -4.810 1.00 89.31 236 THR A CA 1
ATOM 1933 C C . THR A 1 236 ? -5.154 5.478 -6.297 1.00 89.31 236 THR A C 1
ATOM 1935 O O . THR A 1 236 ? -4.286 4.918 -6.964 1.00 89.31 236 THR A O 1
ATOM 1938 N N . ALA A 1 237 ? -5.945 6.408 -6.841 1.00 90.88 237 ALA A N 1
ATOM 1939 C CA . ALA A 1 237 ? -5.819 6.849 -8.228 1.00 90.88 237 ALA A CA 1
ATOM 1940 C C . ALA A 1 237 ? -4.517 7.621 -8.498 1.00 90.88 237 ALA A C 1
ATOM 1942 O O . ALA A 1 237 ? -3.915 7.401 -9.548 1.00 90.88 237 ALA A O 1
ATOM 1943 N N . SER A 1 238 ? -4.072 8.467 -7.561 1.00 91.50 238 SER A N 1
ATOM 1944 C CA . SER A 1 238 ? -2.771 9.148 -7.646 1.00 91.50 238 SER A CA 1
ATOM 1945 C C . SER A 1 238 ? -1.631 8.142 -7.690 1.00 91.50 238 SER A C 1
ATOM 1947 O O . SER A 1 238 ? -0.851 8.154 -8.635 1.00 91.50 238 SER A O 1
ATOM 1949 N N . ILE A 1 239 ? -1.612 7.190 -6.753 1.00 91.25 239 ILE A N 1
ATOM 1950 C CA . ILE A 1 239 ? -0.561 6.169 -6.682 1.00 91.25 239 ILE A CA 1
ATOM 1951 C C . ILE A 1 239 ? -0.538 5.328 -7.960 1.00 91.25 239 ILE A C 1
ATOM 1953 O O . ILE A 1 239 ? 0.527 5.099 -8.518 1.00 91.25 239 ILE A O 1
ATOM 1957 N N . ARG A 1 240 ? -1.700 4.928 -8.499 1.00 93.56 240 ARG A N 1
ATOM 1958 C CA . ARG A 1 240 ? -1.747 4.255 -9.810 1.00 93.56 240 ARG A CA 1
ATOM 1959 C C . ARG A 1 240 ? -1.111 5.099 -10.912 1.00 93.56 240 ARG A C 1
ATOM 1961 O O . ARG A 1 240 ? -0.352 4.568 -11.709 1.00 93.56 240 ARG A O 1
ATOM 1968 N N . LYS A 1 241 ? -1.419 6.397 -10.970 1.00 93.81 241 LYS A N 1
ATOM 1969 C CA . LYS A 1 241 ? -0.847 7.306 -11.970 1.00 93.81 241 LYS A CA 1
ATOM 1970 C C . LYS A 1 241 ? 0.669 7.438 -11.805 1.00 93.81 241 LYS A C 1
ATOM 1972 O O . LYS A 1 241 ? 1.374 7.469 -12.806 1.00 93.81 241 LYS A O 1
ATOM 1977 N N . GLU A 1 242 ? 1.152 7.492 -10.569 1.00 94.38 242 GLU A N 1
ATOM 1978 C CA . GLU A 1 242 ? 2.580 7.524 -10.252 1.00 94.38 242 GLU A CA 1
ATOM 1979 C C . GLU A 1 242 ? 3.276 6.222 -10.663 1.00 94.38 242 GLU A C 1
ATOM 1981 O O . GLU A 1 242 ? 4.328 6.287 -11.288 1.00 94.38 242 GLU A O 1
ATOM 1986 N N . ILE A 1 243 ? 2.665 5.058 -10.410 1.00 94.50 243 ILE A N 1
ATOM 1987 C CA . ILE A 1 243 ? 3.180 3.754 -10.859 1.00 94.50 243 ILE A CA 1
ATOM 1988 C C . ILE A 1 243 ? 3.255 3.707 -12.390 1.00 94.50 243 ILE A C 1
ATOM 1990 O O . ILE A 1 243 ? 4.298 3.367 -12.937 1.00 94.50 243 ILE A O 1
ATOM 1994 N N . CYS A 1 244 ? 2.182 4.081 -13.094 1.00 93.44 244 CYS A N 1
ATOM 1995 C CA . CYS A 1 244 ? 2.156 4.061 -14.561 1.00 93.44 244 CYS A CA 1
ATOM 1996 C C . CYS A 1 244 ? 3.124 5.073 -15.195 1.00 93.44 244 CYS A C 1
ATOM 1998 O O . CYS A 1 244 ? 3.543 4.895 -16.334 1.00 93.44 244 CYS A O 1
ATOM 2000 N N . GLY A 1 245 ? 3.411 6.174 -14.499 1.00 95.00 245 GLY A N 1
ATOM 2001 C CA . GLY A 1 245 ? 4.263 7.262 -14.975 1.00 95.00 245 GLY A CA 1
ATOM 2002 C C . GLY A 1 245 ? 5.683 7.227 -14.420 1.00 95.00 245 GLY A C 1
ATOM 2003 O O . GLY A 1 245 ? 6.403 8.215 -14.577 1.00 95.00 245 GLY A O 1
ATOM 2004 N N . ILE A 1 246 ? 6.072 6.149 -13.736 1.00 96.25 246 ILE A N 1
ATOM 2005 C CA . ILE A 1 246 ? 7.355 6.089 -13.051 1.00 96.25 246 ILE A CA 1
ATOM 2006 C C . ILE A 1 246 ? 8.504 6.127 -14.065 1.00 96.25 246 ILE A C 1
ATOM 2008 O O . ILE A 1 246 ? 8.484 5.448 -15.087 1.00 96.25 246 ILE A O 1
ATOM 2012 N N . ARG A 1 247 ? 9.527 6.933 -13.781 1.00 97.12 247 ARG A N 1
ATOM 2013 C CA . ARG A 1 247 ? 10.755 7.018 -14.579 1.00 97.12 247 ARG A CA 1
ATOM 2014 C C . ARG A 1 247 ? 11.968 7.008 -13.674 1.00 97.12 247 ARG A C 1
ATOM 2016 O O . ARG A 1 247 ? 11.880 7.531 -12.562 1.00 97.12 247 ARG A O 1
ATOM 2023 N N . GLN A 1 248 ? 13.051 6.415 -14.146 1.00 97.44 248 GLN A N 1
ATOM 2024 C CA . GLN A 1 248 ? 14.354 6.493 -13.510 1.00 97.44 248 GLN A CA 1
ATOM 2025 C C . GLN A 1 248 ? 14.877 7.927 -13.628 1.00 97.44 248 GLN A C 1
ATOM 2027 O O . GLN A 1 248 ? 14.802 8.537 -14.699 1.00 97.44 248 GLN A O 1
ATOM 2032 N N . HIS A 1 249 ? 15.344 8.489 -12.518 1.00 96.50 249 HIS A N 1
ATOM 2033 C CA . HIS A 1 249 ? 15.886 9.842 -12.498 1.00 96.50 249 HIS A CA 1
ATOM 2034 C C . HIS A 1 249 ? 17.319 9.868 -13.039 1.00 96.50 249 HIS A C 1
ATOM 2036 O O . HIS A 1 249 ? 18.047 8.877 -12.995 1.00 96.50 249 HIS A O 1
ATOM 2042 N N . THR A 1 250 ? 17.754 11.026 -13.532 1.00 94.62 250 THR A N 1
ATOM 2043 C CA . THR A 1 250 ? 19.144 11.215 -13.958 1.00 94.62 250 THR A CA 1
ATOM 2044 C C . THR A 1 250 ? 20.087 11.013 -12.771 1.00 94.62 250 THR A C 1
ATOM 2046 O O . THR A 1 250 ? 19.975 11.724 -11.776 1.00 94.62 250 THR A O 1
ATOM 2049 N N . GLY A 1 251 ? 21.015 10.061 -12.890 1.00 92.88 251 GLY A N 1
ATOM 2050 C CA . GLY A 1 251 ? 21.970 9.712 -11.832 1.00 92.88 251 GLY A CA 1
ATOM 2051 C C . GLY A 1 251 ? 21.444 8.733 -10.777 1.00 92.88 251 GLY A C 1
ATOM 2052 O O . GLY A 1 251 ? 22.217 8.339 -9.915 1.00 92.88 251 GLY A O 1
ATOM 2053 N N . GLU A 1 252 ? 20.174 8.319 -10.848 1.00 95.75 252 GLU A N 1
ATOM 2054 C CA . GLU A 1 252 ? 19.622 7.260 -9.993 1.00 95.75 252 GLU A CA 1
ATOM 2055 C C . GLU A 1 252 ? 20.080 5.895 -10.509 1.00 95.75 252 GLU A C 1
ATOM 2057 O O . GLU A 1 252 ? 19.913 5.579 -11.690 1.00 95.75 252 GLU A O 1
ATOM 2062 N N . THR A 1 253 ? 20.649 5.077 -9.629 1.00 95.06 253 THR A N 1
ATOM 2063 C CA . THR A 1 253 ? 21.076 3.712 -9.960 1.00 95.06 253 THR A CA 1
ATOM 2064 C C . THR A 1 253 ? 19.875 2.790 -10.192 1.00 95.06 253 THR A C 1
ATOM 2066 O O . THR A 1 253 ? 18.756 3.060 -9.745 1.00 95.06 253 THR A O 1
ATOM 2069 N N . LEU A 1 254 ? 20.098 1.648 -10.854 1.00 95.50 254 LEU A N 1
ATOM 2070 C CA . LEU A 1 254 ? 19.059 0.625 -11.009 1.00 95.50 254 LEU A CA 1
ATOM 2071 C C . LEU A 1 254 ? 18.535 0.132 -9.647 1.00 95.50 254 LEU A C 1
ATOM 2073 O O . LEU A 1 254 ? 17.335 -0.108 -9.504 1.00 95.50 254 LEU A O 1
ATOM 2077 N N . HIS A 1 255 ? 19.419 0.018 -8.652 1.00 95.06 255 HIS A N 1
ATOM 2078 C CA . HIS A 1 255 ? 19.069 -0.370 -7.287 1.00 95.06 255 HIS A CA 1
ATOM 2079 C C . HIS A 1 255 ? 18.076 0.607 -6.649 1.00 95.06 255 HIS A C 1
ATOM 2081 O O . HIS A 1 255 ? 16.969 0.214 -6.280 1.00 95.06 255 HIS A O 1
ATOM 2087 N N . GLU A 1 256 ? 18.437 1.890 -6.584 1.00 96.19 256 GLU A N 1
ATOM 2088 C CA . GLU A 1 256 ? 17.594 2.940 -5.998 1.00 96.19 256 GLU A CA 1
ATOM 2089 C C . GLU A 1 256 ? 16.251 3.048 -6.728 1.00 96.19 256 GLU A C 1
ATOM 2091 O O . GLU A 1 256 ? 15.192 3.178 -6.104 1.00 96.19 256 GLU A O 1
ATOM 2096 N N . TYR A 1 257 ? 16.276 2.927 -8.059 1.00 97.25 257 TYR A N 1
ATOM 2097 C CA . TYR A 1 257 ? 15.069 2.943 -8.870 1.00 97.25 257 TYR A CA 1
ATOM 2098 C C . TYR A 1 257 ? 14.137 1.765 -8.553 1.00 97.25 257 TYR A C 1
ATOM 2100 O O . TYR A 1 257 ? 12.926 1.950 -8.373 1.00 97.25 257 TYR A O 1
ATOM 2108 N N . TRP A 1 258 ? 14.695 0.557 -8.441 1.00 96.19 258 TRP A N 1
ATOM 2109 C CA . TRP A 1 258 ? 13.962 -0.655 -8.080 1.00 96.19 258 TRP A CA 1
ATOM 2110 C C . TRP A 1 258 ? 13.367 -0.574 -6.671 1.00 96.19 258 TRP A C 1
ATOM 2112 O O . TRP A 1 258 ? 12.195 -0.912 -6.470 1.00 96.19 258 TRP A O 1
ATOM 2122 N N . GLU A 1 259 ? 14.123 -0.073 -5.694 1.00 95.44 259 GLU A N 1
ATOM 2123 C CA . GLU A 1 259 ? 13.626 0.143 -4.334 1.00 95.44 259 GLU A CA 1
ATOM 2124 C C . GLU A 1 259 ? 12.479 1.157 -4.304 1.00 95.44 259 GLU A C 1
ATOM 2126 O O . GLU A 1 259 ? 11.427 0.900 -3.704 1.00 95.44 259 GLU A O 1
ATOM 2131 N N . ARG A 1 260 ? 12.631 2.288 -5.002 1.00 96.12 260 ARG A N 1
ATOM 2132 C CA . ARG A 1 260 ? 11.592 3.319 -5.090 1.00 96.12 260 ARG A CA 1
ATOM 2133 C C . ARG A 1 260 ? 10.319 2.787 -5.739 1.00 96.12 260 ARG A C 1
ATOM 2135 O O . ARG A 1 260 ? 9.225 3.057 -5.237 1.00 96.12 260 ARG A O 1
ATOM 2142 N N . PHE A 1 261 ? 10.443 2.007 -6.812 1.00 95.38 261 PHE A N 1
ATOM 2143 C CA . PHE A 1 261 ? 9.306 1.362 -7.465 1.00 95.38 261 PHE A CA 1
ATOM 2144 C C . PHE A 1 261 ? 8.578 0.388 -6.528 1.00 95.38 261 PHE A C 1
ATOM 2146 O O . PHE A 1 261 ? 7.354 0.462 -6.388 1.00 95.38 261 PHE A O 1
ATOM 2153 N N . ASN A 1 262 ? 9.312 -0.486 -5.831 1.00 93.75 262 ASN A N 1
ATOM 2154 C CA . ASN A 1 262 ? 8.715 -1.437 -4.890 1.00 93.75 262 ASN A CA 1
ATOM 2155 C C . ASN A 1 262 ? 8.039 -0.732 -3.711 1.00 93.75 262 ASN A C 1
ATOM 2157 O O . ASN A 1 262 ? 6.932 -1.108 -3.324 1.00 93.75 262 ASN A O 1
ATOM 2161 N N . LYS A 1 263 ? 8.658 0.325 -3.173 1.00 92.25 263 LYS A N 1
ATOM 2162 C CA . LYS A 1 263 ? 8.073 1.146 -2.106 1.00 92.25 263 LYS A CA 1
ATOM 2163 C C . LYS A 1 263 ? 6.768 1.810 -2.554 1.00 92.25 263 LYS A C 1
ATOM 2165 O O . LYS A 1 263 ? 5.789 1.819 -1.804 1.00 92.25 263 LYS A O 1
ATOM 2170 N N . LEU A 1 264 ? 6.727 2.316 -3.787 1.00 91.56 264 LEU A N 1
ATOM 2171 C CA . LEU A 1 264 ? 5.523 2.908 -4.368 1.00 91.56 264 LEU A CA 1
ATOM 2172 C C . LEU A 1 264 ? 4.400 1.869 -4.523 1.00 91.56 264 LEU A C 1
ATOM 2174 O O . LEU A 1 264 ? 3.273 2.120 -4.096 1.00 91.56 264 LEU A O 1
ATOM 2178 N N . CYS A 1 265 ? 4.714 0.678 -5.041 1.00 91.38 265 CYS A N 1
ATOM 2179 C CA . CYS A 1 265 ? 3.750 -0.423 -5.148 1.00 91.38 265 CYS A CA 1
ATOM 2180 C C . CYS A 1 265 ? 3.233 -0.869 -3.767 1.00 91.38 265 CYS A C 1
ATOM 2182 O O . CYS A 1 265 ? 2.030 -1.056 -3.578 1.00 91.38 265 CYS A O 1
ATOM 2184 N N . ALA A 1 266 ? 4.121 -0.969 -2.773 1.00 89.19 266 ALA A N 1
ATOM 2185 C CA . ALA A 1 266 ? 3.780 -1.383 -1.412 1.00 89.19 266 ALA A CA 1
ATOM 2186 C C . ALA A 1 266 ? 2.852 -0.397 -0.682 1.00 89.19 266 ALA A C 1
ATOM 2188 O O . ALA A 1 266 ? 2.100 -0.814 0.199 1.00 89.19 266 ALA A O 1
ATOM 2189 N N . THR A 1 267 ? 2.861 0.884 -1.069 1.00 86.31 267 THR A N 1
ATOM 2190 C CA . THR A 1 267 ? 1.986 1.921 -0.491 1.00 86.31 267 THR A CA 1
ATOM 2191 C C . THR A 1 267 ? 0.507 1.686 -0.835 1.00 86.31 267 THR A C 1
ATOM 2193 O O . THR A 1 267 ? -0.384 2.156 -0.132 1.00 86.31 267 THR A O 1
ATOM 2196 N N . CYS A 1 268 ? 0.209 0.951 -1.913 1.00 85.25 268 CYS A N 1
ATOM 2197 C CA . CYS A 1 268 ? -1.163 0.657 -2.323 1.00 85.25 268 CYS A CA 1
ATOM 2198 C C . CYS A 1 268 ? -1.296 -0.784 -2.838 1.00 85.25 268 CYS A C 1
ATOM 2200 O O . CYS A 1 268 ? -1.437 -0.991 -4.037 1.00 85.25 268 CYS A O 1
ATOM 2202 N N . PRO A 1 269 ? -1.342 -1.805 -1.966 1.00 76.75 269 PRO A N 1
ATOM 2203 C CA . PRO A 1 269 ? -1.407 -3.208 -2.401 1.00 76.75 269 PRO A CA 1
ATOM 2204 C C . PRO A 1 269 ? -2.675 -3.548 -3.207 1.00 76.75 269 PRO A C 1
ATOM 2206 O O . PRO A 1 269 ? -2.728 -4.551 -3.910 1.00 76.75 269 PRO A O 1
ATOM 2209 N N . HIS A 1 270 ? -3.707 -2.704 -3.135 1.00 81.75 270 HIS A N 1
ATOM 2210 C CA . HIS A 1 270 ? -4.955 -2.828 -3.887 1.00 81.75 270 HIS A CA 1
ATOM 2211 C C . HIS A 1 270 ? -4.980 -1.934 -5.145 1.00 81.75 270 HIS A C 1
ATOM 2213 O O . HIS A 1 270 ? -6.047 -1.535 -5.622 1.00 81.75 270 HIS A O 1
ATOM 2219 N N . HIS A 1 271 ? -3.810 -1.626 -5.716 1.00 83.38 271 HIS A N 1
ATOM 2220 C CA . HIS A 1 271 ? -3.684 -0.805 -6.923 1.00 83.38 271 HIS A CA 1
ATOM 2221 C C . HIS A 1 271 ? -4.332 -1.441 -8.175 1.00 83.38 271 HIS A C 1
ATOM 2223 O O . HIS A 1 271 ? -4.576 -0.719 -9.136 1.00 83.38 271 HIS A O 1
ATOM 2229 N N . GLN A 1 272 ? -4.678 -2.740 -8.176 1.00 87.25 272 GLN A N 1
ATOM 2230 C CA . GLN A 1 272 ? -5.330 -3.461 -9.298 1.00 87.25 272 GLN A CA 1
ATOM 2231 C C . GLN A 1 272 ? -4.525 -3.449 -10.615 1.00 87.25 272 GLN A C 1
ATOM 2233 O O . GLN A 1 272 ? -5.091 -3.568 -11.702 1.00 87.25 272 GLN A O 1
ATOM 2238 N N . ILE A 1 273 ? -3.206 -3.291 -10.522 1.00 91.00 273 ILE A N 1
ATOM 2239 C CA . ILE A 1 273 ? -2.294 -3.350 -11.672 1.00 91.00 273 ILE A CA 1
ATOM 2240 C C . ILE A 1 273 ? -1.721 -4.761 -11.678 1.00 91.00 273 ILE A C 1
ATOM 2242 O O . ILE A 1 273 ? -1.203 -5.209 -10.659 1.00 91.00 273 ILE A O 1
ATOM 2246 N N . SER A 1 274 ? -1.865 -5.473 -12.793 1.00 93.25 274 SER A N 1
ATOM 2247 C CA . SER A 1 274 ? -1.304 -6.817 -12.941 1.00 93.25 274 SER A CA 1
ATOM 2248 C C . SER A 1 274 ? 0.220 -6.776 -12.898 1.00 93.25 274 SER A C 1
ATOM 2250 O O . SER A 1 274 ? 0.808 -5.836 -13.430 1.00 93.25 274 SER A O 1
ATOM 2252 N N . GLU A 1 275 ? 0.851 -7.834 -12.392 1.00 92.31 275 GLU A N 1
ATOM 2253 C CA . GLU A 1 275 ? 2.315 -7.936 -12.314 1.00 92.31 275 GLU A CA 1
ATOM 2254 C C . GLU A 1 275 ? 3.003 -7.678 -13.664 1.00 92.31 275 GLU A C 1
ATOM 2256 O O . GLU A 1 275 ? 3.985 -6.951 -13.732 1.00 92.31 275 GLU A O 1
ATOM 2261 N N . GLN A 1 276 ? 2.437 -8.176 -14.767 1.00 93.56 276 GLN A N 1
ATOM 2262 C CA . GLN A 1 276 ? 2.956 -7.916 -16.114 1.00 93.56 276 GLN A CA 1
ATOM 2263 C C . GLN A 1 276 ? 3.024 -6.416 -16.448 1.00 93.56 276 GLN A C 1
ATOM 2265 O O . GLN A 1 276 ? 4.023 -5.947 -16.985 1.00 93.56 276 GLN A O 1
ATOM 2270 N N . LEU A 1 277 ? 1.982 -5.656 -16.100 1.00 94.44 277 LEU A N 1
ATOM 2271 C CA . LEU A 1 277 ? 1.945 -4.208 -16.317 1.00 94.44 277 LEU A CA 1
ATOM 2272 C C . LEU A 1 277 ? 2.897 -3.469 -15.374 1.00 94.44 277 LEU A C 1
ATOM 2274 O O . LEU A 1 277 ? 3.482 -2.475 -15.781 1.00 94.44 277 LEU A O 1
ATOM 2278 N N . LEU A 1 278 ? 3.079 -3.950 -14.139 1.00 95.06 278 LEU A N 1
ATOM 2279 C CA . LEU A 1 278 ? 4.078 -3.391 -13.225 1.00 95.06 278 LEU A CA 1
ATOM 2280 C C . LEU A 1 278 ? 5.484 -3.492 -13.825 1.00 95.06 278 LEU A C 1
ATOM 2282 O O . LEU A 1 278 ? 6.192 -2.490 -13.887 1.00 95.06 278 LEU A O 1
ATOM 2286 N N . ILE A 1 279 ? 5.852 -4.675 -14.325 1.00 95.88 279 ILE A N 1
ATOM 2287 C CA . ILE A 1 279 ? 7.139 -4.893 -14.995 1.00 95.88 279 ILE A CA 1
ATOM 2288 C C . ILE A 1 279 ? 7.257 -4.039 -16.256 1.00 95.88 279 ILE A C 1
ATOM 2290 O O . ILE A 1 279 ? 8.298 -3.424 -16.472 1.00 95.88 279 ILE A O 1
ATOM 2294 N N . GLN A 1 280 ? 6.190 -3.939 -17.052 1.00 95.19 280 GLN A N 1
ATOM 2295 C CA . GLN A 1 280 ? 6.175 -3.087 -18.238 1.00 95.19 280 GLN A CA 1
ATOM 2296 C C . GLN A 1 280 ? 6.421 -1.612 -17.890 1.00 95.19 280 GLN A C 1
ATOM 2298 O O . GLN A 1 280 ? 7.293 -0.990 -18.488 1.00 95.19 280 GLN A O 1
ATOM 2303 N N . TYR A 1 281 ? 5.695 -1.048 -16.918 1.00 96.38 281 TYR A N 1
ATOM 2304 C CA . TYR A 1 281 ? 5.866 0.354 -16.524 1.00 96.38 281 TYR A CA 1
ATOM 2305 C C . TYR A 1 281 ? 7.252 0.627 -15.945 1.00 96.38 281 TYR A C 1
ATOM 2307 O O . TYR A 1 281 ? 7.857 1.646 -16.272 1.00 96.38 281 TYR A O 1
ATOM 2315 N N . PHE A 1 282 ? 7.782 -0.300 -15.143 1.00 96.56 282 PHE A N 1
ATOM 2316 C CA . PHE A 1 282 ? 9.158 -0.227 -14.666 1.00 96.56 282 PHE A CA 1
ATOM 2317 C C . PHE A 1 282 ? 10.149 -0.202 -15.840 1.00 96.56 282 PHE A C 1
ATOM 2319 O O . PHE A 1 282 ? 10.966 0.709 -15.944 1.00 96.56 282 PHE A O 1
ATOM 2326 N N . TYR A 1 283 ? 10.033 -1.151 -16.771 1.00 95.69 283 TYR A N 1
ATOM 2327 C CA . TYR A 1 283 ? 10.932 -1.269 -17.919 1.00 95.69 283 TYR A CA 1
ATOM 2328 C C . TYR A 1 283 ? 10.859 -0.054 -18.865 1.00 95.69 283 TYR A C 1
ATOM 2330 O O . TYR A 1 283 ? 11.886 0.457 -19.322 1.00 95.69 283 TYR A O 1
ATOM 2338 N N . GLU A 1 284 ? 9.658 0.469 -19.127 1.00 95.75 284 GLU A N 1
ATOM 2339 C CA . GLU A 1 284 ? 9.432 1.687 -19.920 1.00 95.75 284 GLU A CA 1
ATOM 2340 C C . GLU A 1 284 ? 9.981 2.957 -19.244 1.00 95.75 284 GLU A C 1
ATOM 2342 O O . GLU A 1 284 ? 10.315 3.935 -19.928 1.00 95.75 284 GLU A O 1
ATOM 2347 N N . GLY A 1 285 ? 10.097 2.939 -17.916 1.00 96.38 285 GLY A N 1
ATOM 2348 C CA . GLY A 1 285 ? 10.633 4.024 -17.105 1.00 96.38 285 GLY A CA 1
ATOM 2349 C C . GLY A 1 285 ? 12.159 4.051 -16.979 1.00 96.38 285 GLY A C 1
ATOM 2350 O O . GLY A 1 285 ? 12.691 5.098 -16.614 1.00 96.38 285 GLY A O 1
ATOM 2351 N N . LEU A 1 286 ? 12.852 2.955 -17.303 1.00 96.75 286 LEU A N 1
ATOM 2352 C CA . LEU A 1 286 ? 14.315 2.850 -17.226 1.00 96.75 286 LEU A CA 1
ATOM 2353 C C . LEU A 1 286 ? 15.057 3.830 -18.141 1.00 96.75 286 LEU A C 1
ATOM 2355 O O . LEU A 1 286 ? 14.581 4.205 -19.219 1.00 96.75 286 LEU A O 1
ATOM 2359 N N . SER A 1 287 ? 16.283 4.156 -17.734 1.00 96.12 287 SER A N 1
ATOM 2360 C CA . SER A 1 287 ? 17.292 4.773 -18.587 1.00 96.12 287 SER A CA 1
ATOM 2361 C C . SER A 1 287 ? 17.634 3.852 -19.767 1.00 96.12 287 SER A C 1
ATOM 2363 O O . SER A 1 287 ? 17.496 2.629 -19.694 1.00 96.12 287 SER A O 1
ATOM 2365 N N . LEU A 1 288 ? 18.108 4.425 -20.879 1.00 94.38 288 LEU A N 1
ATOM 2366 C CA . LEU A 1 288 ? 18.526 3.626 -22.041 1.00 94.38 288 LEU A CA 1
ATOM 2367 C C . LEU A 1 288 ? 19.671 2.660 -21.696 1.00 94.38 288 LEU A C 1
ATOM 2369 O O . LEU A 1 288 ? 19.718 1.556 -22.237 1.00 94.38 288 LEU A O 1
ATOM 2373 N N . MET A 1 289 ? 20.564 3.067 -20.789 1.00 93.56 289 MET A N 1
ATOM 2374 C CA . MET A 1 289 ? 21.704 2.259 -20.361 1.00 93.56 289 MET A CA 1
ATOM 2375 C C . MET A 1 289 ? 21.246 1.038 -19.560 1.00 93.56 289 MET A C 1
ATOM 2377 O O . MET A 1 289 ? 21.586 -0.089 -19.916 1.00 93.56 289 MET A O 1
ATOM 2381 N N . ASP A 1 290 ? 20.423 1.243 -18.530 1.00 94.81 290 ASP A N 1
ATOM 2382 C CA . ASP A 1 290 ? 19.939 0.148 -17.683 1.00 94.81 290 ASP A CA 1
ATOM 2383 C C . ASP A 1 290 ? 18.978 -0.768 -18.436 1.00 94.81 290 ASP A C 1
ATOM 2385 O O . ASP A 1 290 ? 19.006 -1.981 -18.248 1.00 94.81 290 ASP A O 1
ATOM 2389 N N . ARG A 1 291 ? 18.179 -0.216 -19.359 1.00 95.19 291 ARG A N 1
ATOM 2390 C CA . ARG A 1 291 ? 17.344 -1.021 -20.257 1.00 95.19 291 ARG A CA 1
ATOM 2391 C C . ARG A 1 291 ? 18.190 -1.978 -21.098 1.00 95.19 291 ARG A C 1
ATOM 2393 O O . ARG A 1 291 ? 17.912 -3.172 -21.112 1.00 95.19 291 ARG A O 1
ATOM 2400 N N . SER A 1 292 ? 19.239 -1.463 -21.745 1.00 94.38 292 SER A N 1
ATOM 2401 C CA . SER A 1 292 ? 20.165 -2.267 -22.554 1.00 94.38 292 SER A CA 1
ATOM 2402 C C . SER A 1 292 ? 20.874 -3.338 -21.718 1.00 94.38 292 SER A C 1
ATOM 2404 O O . SER A 1 292 ? 20.962 -4.496 -22.123 1.00 94.38 292 SER A O 1
ATOM 2406 N N . MET A 1 293 ? 21.321 -2.976 -20.511 1.00 93.50 293 MET A N 1
ATOM 2407 C CA . MET A 1 293 ? 21.954 -3.909 -19.578 1.00 93.50 293 MET A CA 1
ATOM 2408 C C . MET A 1 293 ? 21.004 -5.043 -19.172 1.00 93.50 293 MET A C 1
ATOM 2410 O O . MET A 1 293 ? 21.398 -6.210 -19.160 1.00 93.50 293 MET A O 1
ATOM 2414 N N . ILE A 1 294 ? 19.747 -4.712 -18.870 1.00 94.44 294 ILE A N 1
ATOM 2415 C CA . ILE A 1 294 ? 18.732 -5.696 -18.500 1.00 94.44 294 ILE A CA 1
ATOM 2416 C C . ILE A 1 294 ? 18.400 -6.619 -19.673 1.00 94.44 294 ILE A C 1
ATOM 2418 O O . ILE A 1 294 ? 18.321 -7.825 -19.454 1.00 94.44 294 ILE A O 1
ATOM 2422 N N . ASP A 1 295 ? 18.257 -6.102 -20.896 1.00 94.56 295 ASP A N 1
ATOM 2423 C CA . ASP A 1 295 ? 18.005 -6.927 -22.086 1.00 94.56 295 ASP A CA 1
ATOM 2424 C C . ASP A 1 295 ? 19.186 -7.874 -22.378 1.00 94.56 295 ASP A C 1
ATOM 2426 O O . ASP A 1 295 ? 18.999 -9.069 -22.625 1.00 94.56 295 ASP A O 1
ATOM 2430 N N . ALA A 1 296 ? 20.424 -7.389 -22.250 1.00 93.25 296 ALA A N 1
ATOM 2431 C CA . ALA A 1 296 ? 21.614 -8.225 -22.395 1.00 93.25 296 ALA A CA 1
ATOM 2432 C C . ALA A 1 296 ? 21.657 -9.356 -21.350 1.00 93.25 296 ALA A C 1
ATOM 2434 O O . ALA A 1 296 ? 21.854 -10.518 -21.708 1.00 93.25 296 ALA A O 1
ATOM 2435 N N . ALA A 1 297 ? 21.394 -9.048 -20.074 1.00 91.81 297 ALA A N 1
ATOM 2436 C CA . ALA A 1 297 ? 21.308 -10.045 -19.000 1.00 91.81 297 ALA A CA 1
ATOM 2437 C C . ALA A 1 297 ? 20.128 -11.018 -19.185 1.00 91.81 297 ALA A C 1
ATOM 2439 O O . ALA A 1 297 ? 20.154 -12.162 -18.733 1.00 91.81 297 ALA A O 1
ATOM 2440 N N . SER A 1 298 ? 19.082 -10.559 -19.865 1.00 92.81 298 SER A N 1
ATOM 2441 C CA . SER A 1 298 ? 17.901 -11.329 -20.230 1.00 92.81 298 SER A CA 1
ATOM 2442 C C . SER A 1 298 ? 18.166 -12.319 -21.377 1.00 92.81 298 SER A C 1
ATOM 2444 O O . SER A 1 298 ? 17.437 -13.310 -21.499 1.00 92.81 298 SER A O 1
ATOM 2446 N N . GLY A 1 299 ? 19.227 -12.117 -22.166 1.00 91.25 299 GLY A N 1
ATOM 2447 C CA . GLY A 1 299 ? 19.498 -12.885 -23.384 1.00 91.25 299 GLY A CA 1
ATOM 2448 C C . GLY A 1 299 ? 18.582 -12.491 -24.548 1.00 91.25 299 GLY A C 1
ATOM 2449 O O . GLY A 1 299 ? 18.307 -13.318 -25.414 1.00 91.25 299 GLY A O 1
ATOM 2450 N N . GLY A 1 300 ? 18.064 -11.260 -24.541 1.00 90.25 300 GLY A N 1
ATOM 2451 C CA . GLY A 1 300 ? 17.046 -10.767 -25.471 1.00 90.25 300 GLY A CA 1
ATOM 2452 C C . GLY A 1 300 ? 16.147 -9.719 -24.814 1.00 90.25 300 GLY A C 1
ATOM 2453 O O . GLY A 1 300 ? 16.450 -9.233 -23.726 1.00 90.25 300 GLY A O 1
ATOM 2454 N N . ALA A 1 301 ? 15.017 -9.378 -25.431 1.00 90.62 301 ALA A N 1
ATOM 2455 C CA . ALA A 1 301 ? 14.098 -8.410 -24.839 1.00 90.62 301 ALA A CA 1
ATOM 2456 C C . ALA A 1 301 ? 13.510 -8.948 -23.524 1.00 90.62 301 ALA A C 1
ATOM 2458 O O . ALA A 1 301 ? 12.942 -10.041 -23.486 1.00 90.62 301 ALA A O 1
ATOM 2459 N N . LEU A 1 302 ? 13.587 -8.168 -22.439 1.00 90.50 302 LEU A N 1
ATOM 2460 C CA . LEU A 1 302 ? 13.003 -8.557 -21.148 1.00 90.50 302 LEU A CA 1
ATOM 2461 C C . LEU A 1 302 ? 11.507 -8.892 -21.269 1.00 90.50 302 LEU A C 1
ATOM 2463 O O . LEU A 1 302 ? 11.001 -9.771 -20.571 1.00 90.50 302 LEU A O 1
ATOM 2467 N N . MET A 1 303 ? 10.816 -8.195 -22.174 1.00 89.75 303 MET A N 1
ATOM 2468 C CA . MET A 1 303 ? 9.382 -8.336 -22.427 1.00 89.75 303 MET A CA 1
ATOM 2469 C C . MET A 1 303 ? 8.981 -9.719 -22.970 1.00 89.75 303 MET A C 1
ATOM 2471 O O . MET A 1 303 ? 7.800 -10.055 -22.909 1.00 89.75 303 MET A O 1
ATOM 2475 N N . ASP A 1 304 ? 9.937 -10.535 -23.425 1.00 90.12 304 ASP A N 1
ATOM 2476 C CA . ASP A 1 304 ? 9.696 -11.920 -23.851 1.00 90.12 304 ASP A CA 1
ATOM 2477 C C . ASP A 1 304 ? 9.656 -12.905 -22.666 1.00 90.12 304 ASP A C 1
ATOM 2479 O O . ASP A 1 304 ? 9.290 -14.073 -22.816 1.00 90.12 304 ASP A O 1
ATOM 2483 N N . LYS A 1 305 ? 10.030 -12.458 -21.459 1.00 91.75 305 LYS A N 1
ATOM 2484 C CA . LYS A 1 305 ? 10.000 -13.279 -20.243 1.00 91.75 305 LYS A CA 1
ATOM 2485 C C . LYS A 1 305 ? 8.648 -13.208 -19.544 1.00 91.75 305 LYS A C 1
ATOM 2487 O O . LYS A 1 305 ? 7.911 -12.227 -19.612 1.00 91.75 305 LYS A O 1
ATOM 2492 N N . THR A 1 306 ? 8.349 -14.245 -18.763 1.00 94.38 306 THR A N 1
ATOM 2493 C CA . THR A 1 306 ? 7.223 -14.195 -17.826 1.00 94.38 306 THR A CA 1
ATOM 2494 C C . THR A 1 306 ? 7.473 -13.123 -16.762 1.00 94.38 306 THR A C 1
ATOM 2496 O O . THR A 1 306 ? 8.614 -12.879 -16.367 1.00 94.38 306 THR A O 1
ATOM 2499 N N . ALA A 1 307 ? 6.406 -12.508 -16.245 1.00 93.12 307 ALA A N 1
ATOM 2500 C CA . ALA A 1 307 ? 6.525 -11.431 -15.258 1.00 93.12 307 ALA A CA 1
ATOM 2501 C C . ALA A 1 307 ? 7.314 -11.855 -14.001 1.00 93.12 307 ALA A C 1
ATOM 2503 O O . ALA A 1 307 ? 8.106 -11.078 -13.474 1.00 93.12 307 ALA A O 1
ATOM 2504 N N . ALA A 1 308 ? 7.163 -13.111 -13.564 1.00 93.75 308 ALA A N 1
ATOM 2505 C CA . ALA A 1 308 ? 7.916 -13.664 -12.440 1.00 93.75 308 ALA A CA 1
ATOM 2506 C C . ALA A 1 308 ? 9.423 -13.775 -12.739 1.00 93.75 308 ALA A C 1
ATOM 2508 O O . ALA A 1 308 ? 10.244 -13.356 -11.923 1.00 93.75 308 ALA A O 1
ATOM 2509 N N . ALA A 1 309 ? 9.792 -14.288 -13.918 1.00 93.94 309 ALA A N 1
ATOM 2510 C CA . ALA A 1 309 ? 11.190 -14.375 -14.334 1.00 93.94 309 ALA A CA 1
ATOM 2511 C C . ALA A 1 309 ? 11.818 -12.985 -14.514 1.00 93.94 309 ALA A C 1
ATOM 2513 O O . ALA A 1 309 ? 12.948 -12.764 -14.081 1.00 93.94 309 ALA A O 1
ATOM 2514 N N . ALA A 1 310 ? 11.076 -12.038 -15.098 1.00 95.38 310 ALA A N 1
ATOM 2515 C CA . ALA A 1 310 ? 11.522 -10.659 -15.251 1.00 95.38 310 ALA A CA 1
ATOM 2516 C C . ALA A 1 310 ? 11.749 -9.981 -13.890 1.00 95.38 310 ALA A C 1
ATOM 2518 O O . ALA A 1 310 ? 12.814 -9.409 -13.674 1.00 95.38 310 ALA A O 1
ATOM 2519 N N . ARG A 1 311 ? 10.810 -10.113 -12.939 1.00 94.94 311 ARG A N 1
ATOM 2520 C CA . ARG A 1 311 ? 10.970 -9.587 -11.571 1.00 94.94 311 ARG A CA 1
ATOM 2521 C C . ARG A 1 311 ? 12.210 -10.156 -10.885 1.00 94.94 311 ARG A C 1
ATOM 2523 O O . ARG A 1 311 ? 12.965 -9.401 -10.279 1.00 94.94 311 ARG A O 1
ATOM 2530 N N . HIS A 1 312 ? 12.413 -11.469 -10.966 1.00 94.75 312 HIS A N 1
ATOM 2531 C CA . HIS A 1 312 ? 13.574 -12.120 -10.361 1.00 94.75 312 HIS A CA 1
ATOM 2532 C C . HIS A 1 312 ? 14.889 -11.607 -10.965 1.00 94.75 312 HIS A C 1
ATOM 2534 O O . HIS A 1 312 ? 15.816 -11.276 -10.232 1.00 94.75 312 HIS A O 1
ATOM 2540 N N . LEU A 1 313 ? 14.953 -11.469 -12.293 1.00 94.56 313 LEU A N 1
ATOM 2541 C CA . LEU A 1 313 ? 16.123 -10.925 -12.980 1.00 94.56 313 LEU A CA 1
ATOM 2542 C C . LEU A 1 313 ? 16.400 -9.476 -12.568 1.00 94.56 313 LEU A C 1
ATOM 2544 O O . LEU A 1 313 ? 17.528 -9.173 -12.189 1.00 94.56 313 LEU A O 1
ATOM 2548 N N . ILE A 1 314 ? 15.386 -8.604 -12.595 1.00 94.50 314 ILE A N 1
ATOM 2549 C CA . ILE A 1 314 ? 15.524 -7.201 -12.173 1.00 94.50 314 ILE A CA 1
ATOM 2550 C C . ILE A 1 314 ? 16.028 -7.133 -10.733 1.00 94.50 314 ILE A C 1
ATOM 2552 O O . ILE A 1 314 ? 16.954 -6.382 -10.451 1.00 94.50 314 ILE A O 1
ATOM 2556 N N . SER A 1 315 ? 15.456 -7.938 -9.834 1.00 94.31 315 SER A N 1
ATOM 2557 C CA . SER A 1 315 ? 15.876 -7.975 -8.434 1.00 94.31 315 SER A CA 1
ATOM 2558 C C . SER A 1 315 ? 17.346 -8.366 -8.292 1.00 94.31 315 SER A C 1
ATOM 2560 O O . SER A 1 315 ? 18.074 -7.704 -7.562 1.00 94.31 315 SER A O 1
ATOM 2562 N N . ASN A 1 316 ? 17.799 -9.397 -9.009 1.00 93.50 316 ASN A N 1
ATOM 2563 C CA . ASN A 1 316 ? 19.197 -9.829 -8.961 1.00 93.50 316 ASN A CA 1
ATOM 2564 C C . ASN A 1 316 ? 20.143 -8.764 -9.524 1.00 93.50 316 ASN A C 1
ATOM 2566 O O . ASN A 1 316 ? 21.190 -8.500 -8.943 1.00 93.50 316 ASN A O 1
ATOM 2570 N N . MET A 1 317 ? 19.763 -8.127 -10.634 1.00 93.00 317 MET A N 1
ATOM 2571 C CA . MET A 1 317 ? 20.534 -7.038 -11.236 1.00 93.00 317 MET A CA 1
ATOM 2572 C C . MET A 1 317 ? 20.640 -5.840 -10.290 1.00 93.00 317 MET A C 1
ATOM 2574 O O . MET A 1 317 ? 21.737 -5.344 -10.060 1.00 93.00 317 MET A O 1
ATOM 2578 N N . ALA A 1 318 ? 19.522 -5.435 -9.684 1.00 91.00 318 ALA A N 1
ATOM 2579 C CA . ALA A 1 318 ? 19.472 -4.351 -8.710 1.00 91.00 318 ALA A CA 1
ATOM 2580 C C . ALA A 1 318 ? 20.342 -4.637 -7.475 1.00 91.00 318 ALA A C 1
ATOM 2582 O O . ALA A 1 318 ? 20.998 -3.731 -6.969 1.00 91.00 318 ALA A O 1
ATOM 2583 N N . SER A 1 319 ? 20.390 -5.881 -6.990 1.00 87.69 319 SER A N 1
ATOM 2584 C CA . SER A 1 319 ? 21.269 -6.271 -5.877 1.00 87.69 319 SER A CA 1
ATOM 2585 C C . SER A 1 319 ? 22.758 -6.257 -6.237 1.00 87.69 319 SER A C 1
ATOM 2587 O O . SER A 1 319 ? 23.584 -6.034 -5.361 1.00 87.69 319 SER A O 1
ATOM 2589 N N . ASN A 1 320 ? 23.109 -6.469 -7.507 1.00 80.81 320 ASN A N 1
ATOM 2590 C CA . ASN A 1 320 ? 24.503 -6.483 -7.965 1.00 80.81 320 ASN A CA 1
ATOM 2591 C C . ASN A 1 320 ? 25.065 -5.084 -8.266 1.00 80.81 320 ASN A C 1
ATOM 2593 O O . ASN A 1 320 ? 26.274 -4.933 -8.408 1.00 80.81 320 ASN A O 1
ATOM 2597 N N . THR A 1 321 ? 24.202 -4.076 -8.398 1.00 68.88 321 THR A N 1
ATOM 2598 C CA . THR A 1 321 ? 24.575 -2.673 -8.657 1.00 68.88 321 THR A CA 1
ATOM 2599 C C . THR A 1 321 ? 24.703 -1.824 -7.383 1.00 68.88 321 THR A C 1
ATOM 2601 O O . THR A 1 321 ? 24.658 -0.600 -7.483 1.00 68.88 321 THR A O 1
ATOM 2604 N N . GLN A 1 322 ? 24.786 -2.458 -6.207 1.00 56.00 322 GLN A N 1
ATOM 2605 C CA . GLN A 1 322 ? 24.863 -1.795 -4.898 1.00 56.00 322 GLN A CA 1
ATOM 2606 C C . GLN A 1 322 ? 26.265 -1.275 -4.562 1.00 56.00 322 GLN A C 1
ATOM 2608 O O . GLN A 1 322 ? 27.254 -1.955 -4.924 1.00 56.00 322 GLN A O 1
#